Protein AF-K2KTU2-F1 (afdb_monomer_lite)

pLDDT: mean 80.23, std 13.99, range [39.62, 95.75]

Structure (mmCIF, N/CA/C/O backbone):
data_AF-K2KTU2-F1
#
_entry.id   AF-K2KTU2-F1
#
loop_
_atom_site.group_PDB
_atom_site.id
_atom_site.type_symbol
_atom_site.label_atom_id
_atom_site.label_alt_id
_atom_site.label_comp_id
_atom_site.label_asym_id
_atom_site.label_entity_id
_atom_site.label_seq_id
_atom_site.pdbx_PDB_ins_code
_atom_site.Cartn_x
_atom_site.Cartn_y
_atom_site.Cartn_z
_atom_site.occupancy
_atom_site.B_iso_or_equiv
_atom_site.auth_seq_id
_atom_site.auth_comp_id
_atom_site.auth_asym_id
_atom_site.auth_atom_id
_atom_site.pdbx_PDB_model_num
ATOM 1 N N . MET A 1 1 ? -19.851 -3.668 30.821 1.00 55.78 1 MET A N 1
ATOM 2 C CA . MET A 1 1 ? -20.112 -2.589 31.799 1.00 55.78 1 MET A CA 1
ATOM 3 C C . MET A 1 1 ? -19.458 -1.328 31.281 1.00 55.78 1 MET A C 1
ATOM 5 O O . MET A 1 1 ? -18.275 -1.369 30.969 1.00 55.78 1 MET A O 1
ATOM 9 N N . ASN A 1 2 ? -20.232 -0.260 31.117 1.00 77.75 2 ASN A N 1
ATOM 10 C CA . ASN A 1 2 ? -19.742 1.032 30.636 1.00 77.75 2 ASN A CA 1
ATOM 11 C C . ASN A 1 2 ? -18.986 1.756 31.773 1.00 77.75 2 ASN A C 1
ATOM 13 O O . ASN A 1 2 ? -19.405 1.683 32.927 1.00 77.75 2 ASN A O 1
ATOM 17 N N . ALA A 1 3 ? -17.891 2.463 31.472 1.00 77.31 3 ALA A N 1
ATOM 18 C CA . ALA A 1 3 ? -17.117 3.225 32.460 1.00 77.31 3 ALA A CA 1
ATOM 19 C C . ALA A 1 3 ? -17.993 4.219 33.252 1.00 77.31 3 ALA A C 1
ATOM 21 O O . ALA A 1 3 ? -17.836 4.356 34.463 1.00 77.31 3 ALA A O 1
ATOM 22 N N . GLN A 1 4 ? -18.985 4.835 32.598 1.00 79.88 4 GLN A N 1
ATOM 23 C CA . GLN A 1 4 ? -19.939 5.736 33.256 1.00 79.88 4 GLN A CA 1
ATOM 24 C C . GLN A 1 4 ? -20.839 5.020 34.275 1.00 79.88 4 GLN A C 1
ATOM 26 O O . GLN A 1 4 ? -21.121 5.575 35.335 1.00 79.88 4 GLN A O 1
ATOM 31 N N . GLU A 1 5 ? -21.252 3.779 34.005 1.00 84.75 5 GLU A N 1
ATOM 32 C CA . GLU A 1 5 ? -22.057 2.991 34.951 1.00 84.75 5 GLU A CA 1
ATOM 33 C C . GLU A 1 5 ? -21.252 2.625 36.203 1.00 84.75 5 GLU A C 1
ATOM 35 O O . GLU A 1 5 ? -21.799 2.579 37.305 1.00 84.75 5 GLU A O 1
ATOM 40 N N . ILE A 1 6 ? -19.951 2.365 36.044 1.00 84.00 6 ILE A N 1
ATOM 41 C CA . ILE A 1 6 ? -19.044 2.036 37.151 1.00 84.00 6 ILE A CA 1
ATOM 42 C C . ILE A 1 6 ? -18.871 3.255 38.065 1.00 84.00 6 ILE A C 1
ATOM 44 O O . ILE A 1 6 ? -19.022 3.133 39.281 1.00 84.00 6 ILE A O 1
ATOM 48 N N . ILE A 1 7 ? -18.639 4.434 37.481 1.00 87.19 7 ILE A N 1
ATOM 49 C CA . ILE A 1 7 ? -18.504 5.696 38.222 1.00 87.19 7 ILE A CA 1
ATOM 50 C C . ILE A 1 7 ? -19.803 6.026 38.972 1.00 87.19 7 ILE A C 1
ATOM 52 O O . ILE A 1 7 ? -19.764 6.344 40.159 1.00 87.19 7 ILE A O 1
ATOM 56 N N . GLN A 1 8 ? -20.966 5.881 38.326 1.00 88.31 8 GLN A N 1
ATOM 57 C CA . GLN A 1 8 ? -22.266 6.129 38.964 1.00 88.31 8 GLN A CA 1
ATOM 58 C C . GLN A 1 8 ? -22.530 5.197 40.152 1.00 88.31 8 GLN A C 1
ATOM 60 O O . GLN A 1 8 ? -23.010 5.644 41.194 1.00 88.31 8 GLN A O 1
ATOM 65 N N . LYS A 1 9 ? -22.202 3.906 40.019 1.00 88.62 9 LYS A N 1
ATOM 66 C CA . LYS A 1 9 ? -22.348 2.936 41.113 1.00 88.62 9 LYS A CA 1
ATOM 67 C C . LYS A 1 9 ? -21.393 3.238 42.268 1.00 88.62 9 LYS A C 1
ATOM 69 O O . LYS A 1 9 ? -21.822 3.172 43.417 1.00 88.62 9 LYS A O 1
ATOM 74 N N . SER A 1 10 ? -20.149 3.620 41.977 1.00 87.06 10 SER A N 1
ATOM 75 C CA . SER A 1 10 ? -19.174 4.041 42.995 1.00 87.06 10 SER A CA 1
ATOM 76 C C . SER A 1 10 ? -19.660 5.273 43.766 1.00 87.06 10 SER A C 1
ATOM 78 O O . SER A 1 10 ? -19.712 5.253 44.997 1.00 87.06 10 SER A O 1
ATOM 80 N N . ALA A 1 11 ? -20.133 6.299 43.051 1.00 89.44 11 ALA A N 1
ATOM 81 C CA . ALA A 1 11 ? -20.673 7.518 43.652 1.00 89.44 11 ALA A CA 1
ATOM 82 C C . ALA A 1 11 ? -21.890 7.236 44.548 1.00 89.44 11 ALA A C 1
ATOM 84 O O . ALA A 1 11 ? -22.031 7.818 45.625 1.00 89.44 11 ALA A O 1
ATOM 85 N N . LEU A 1 12 ? -22.774 6.330 44.114 1.00 89.94 12 LEU A N 1
ATOM 86 C CA . LEU A 1 12 ? -23.944 5.927 44.891 1.00 89.94 12 LEU A CA 1
ATOM 87 C C . LEU A 1 12 ? -23.534 5.235 46.197 1.00 89.94 12 LEU A C 1
ATOM 89 O O . LEU A 1 12 ? -24.066 5.571 47.251 1.00 89.94 12 LEU A O 1
ATOM 93 N N . ILE A 1 13 ? -22.562 4.321 46.139 1.00 86.44 13 ILE A N 1
ATOM 94 C CA . ILE A 1 13 ? -22.048 3.609 47.317 1.00 86.44 13 ILE A CA 1
ATOM 95 C C . ILE A 1 13 ? -21.416 4.590 48.311 1.00 86.44 13 ILE A C 1
ATOM 97 O O . ILE A 1 13 ? -21.758 4.563 49.493 1.00 86.44 13 ILE A O 1
ATOM 101 N N . GLU A 1 14 ? -20.548 5.497 47.854 1.00 86.38 14 GLU A N 1
ATOM 102 C CA . GLU A 1 14 ? -19.936 6.516 48.720 1.00 86.38 14 GLU A CA 1
ATOM 103 C C . GLU A 1 14 ? -20.984 7.431 49.367 1.00 86.38 14 GLU A C 1
ATOM 105 O O . GLU A 1 14 ? -20.900 7.731 50.564 1.00 86.38 14 GLU A O 1
ATOM 110 N N . LYS A 1 15 ? -22.002 7.841 48.600 1.00 90.00 15 LYS A N 1
ATOM 111 C CA . LYS A 1 15 ? -23.117 8.649 49.102 1.00 90.00 15 LYS A CA 1
ATOM 112 C C . LYS A 1 15 ? -23.896 7.908 50.190 1.00 90.00 15 LYS A C 1
ATOM 114 O O . LYS A 1 15 ? -24.089 8.461 51.270 1.00 90.00 15 LYS A O 1
ATOM 119 N N . THR A 1 16 ? -24.282 6.655 49.951 1.00 87.88 16 THR A N 1
ATOM 120 C CA . THR A 1 16 ? -25.025 5.844 50.928 1.00 87.88 16 THR A CA 1
ATOM 121 C C . THR A 1 16 ? -24.207 5.582 52.195 1.00 87.88 16 THR A C 1
ATOM 123 O O . THR A 1 16 ? -24.744 5.668 53.298 1.00 87.88 16 THR A O 1
ATOM 126 N N . LEU A 1 17 ? -22.899 5.333 52.075 1.00 86.12 17 LEU A N 1
ATOM 127 C CA . LEU A 1 17 ? -22.009 5.165 53.230 1.00 86.12 17 LEU A CA 1
ATOM 128 C C . LEU A 1 17 ? -21.910 6.438 54.082 1.00 86.12 17 LEU A C 1
ATOM 130 O O . LEU A 1 17 ? -21.827 6.348 55.310 1.00 86.12 17 LEU A O 1
ATOM 134 N N . LYS A 1 18 ? -21.938 7.616 53.446 1.00 86.44 18 LYS A N 1
ATOM 135 C CA . LYS A 1 18 ? -21.942 8.915 54.129 1.00 86.44 18 LYS A CA 1
ATOM 136 C C . LYS A 1 18 ? -23.279 9.200 54.816 1.00 86.44 18 LYS A C 1
ATOM 138 O O . LYS A 1 18 ? -23.280 9.589 55.978 1.00 86.44 18 LYS A O 1
ATOM 143 N N . GLU A 1 19 ? -24.398 8.978 54.129 1.00 89.12 19 GLU A N 1
ATOM 144 C CA . GLU A 1 19 ? -25.751 9.222 54.657 1.00 89.12 19 GLU A CA 1
ATOM 145 C C . GLU A 1 19 ? -26.092 8.315 55.845 1.00 89.12 19 GLU A C 1
ATOM 147 O O . GLU A 1 19 ? -26.727 8.758 56.797 1.00 89.12 19 GLU A O 1
ATOM 152 N N . GLN A 1 20 ? -25.626 7.066 55.822 1.00 89.62 20 GLN A N 1
ATOM 153 C CA . GLN A 1 20 ? -25.846 6.097 56.901 1.00 89.62 20 GLN A CA 1
ATOM 154 C C . GLN A 1 20 ? -24.804 6.198 58.032 1.00 89.62 20 GLN A C 1
ATOM 156 O O . GLN A 1 20 ? -24.851 5.417 58.981 1.00 89.62 20 GLN A O 1
ATOM 161 N N . GLY A 1 21 ? -23.823 7.107 57.935 1.00 86.12 21 GLY A N 1
ATOM 162 C CA . GLY A 1 21 ? -22.749 7.246 58.929 1.00 86.12 21 GLY A CA 1
ATOM 163 C C . GLY A 1 21 ? -21.840 6.013 59.055 1.00 86.12 21 GLY A C 1
ATOM 164 O O . GLY A 1 21 ? -21.158 5.838 60.062 1.00 86.12 21 GLY A O 1
ATOM 165 N N . LEU A 1 22 ? -21.812 5.140 58.043 1.00 86.12 22 LEU A N 1
ATOM 166 C CA . LEU A 1 22 ? -21.102 3.853 58.068 1.00 86.12 22 LEU A CA 1
ATOM 167 C C . LEU A 1 22 ? -19.631 3.956 57.651 1.00 86.12 22 LEU A C 1
ATOM 169 O O . LEU A 1 22 ? -18.948 2.937 57.566 1.00 86.12 22 LEU A O 1
ATOM 173 N N . GLN A 1 23 ? -19.130 5.169 57.413 1.00 80.81 23 GLN A N 1
ATOM 174 C CA . GLN A 1 23 ? -17.784 5.408 56.894 1.00 80.81 23 GLN A CA 1
ATOM 175 C C . GLN A 1 23 ? -16.700 4.728 57.736 1.00 80.81 23 GLN A C 1
ATOM 177 O O . GLN A 1 23 ? -15.820 4.086 57.177 1.00 80.81 23 GLN A O 1
ATOM 182 N N . GLU A 1 24 ? -16.777 4.801 59.069 1.00 81.31 24 GLU A N 1
ATOM 183 C CA . GLU A 1 24 ? -15.769 4.188 59.946 1.00 81.31 24 GLU A CA 1
ATOM 184 C C . GLU A 1 24 ? -15.842 2.662 59.975 1.00 81.31 24 GLU A C 1
ATOM 186 O O . GLU A 1 24 ? -14.805 2.003 59.962 1.00 81.31 24 GLU A O 1
ATOM 191 N N . ARG A 1 25 ? -17.053 2.092 59.948 1.00 82.12 25 ARG A N 1
ATOM 192 C CA . ARG A 1 25 ? -17.246 0.634 59.886 1.00 82.12 25 ARG A CA 1
ATOM 193 C C . ARG A 1 25 ? -16.795 0.062 58.546 1.00 82.12 25 ARG A C 1
ATOM 195 O O . ARG A 1 25 ? -16.262 -1.040 58.499 1.00 82.12 25 ARG A O 1
ATOM 202 N N . ALA A 1 26 ? -16.976 0.822 57.470 1.00 81.88 26 ALA A N 1
ATOM 203 C CA . ALA A 1 26 ? -16.554 0.433 56.134 1.00 81.88 26 ALA A CA 1
ATOM 204 C C . ALA A 1 26 ? -15.035 0.558 55.920 1.00 81.88 26 ALA A C 1
ATOM 206 O O . ALA A 1 26 ? -14.531 -0.061 54.988 1.00 81.88 26 ALA A O 1
ATOM 207 N N . ARG A 1 27 ? -14.284 1.287 56.769 1.00 82.12 27 ARG A N 1
ATOM 208 C CA . ARG A 1 27 ? -12.829 1.496 56.586 1.00 82.12 27 ARG A CA 1
ATOM 209 C C . ARG A 1 27 ? -12.041 0.190 56.460 1.00 82.12 27 ARG A C 1
ATOM 211 O O . ARG A 1 27 ? -11.216 0.099 55.558 1.00 82.12 27 ARG A O 1
ATOM 218 N N . SER A 1 28 ? -12.300 -0.809 57.316 1.00 83.25 28 SER A N 1
ATOM 219 C CA . SER A 1 28 ? -11.601 -2.112 57.242 1.00 83.25 28 SER A CA 1
ATOM 220 C C . SER A 1 28 ? -11.863 -2.788 55.900 1.00 83.25 28 SER A C 1
ATOM 222 O O . SER A 1 28 ? -10.935 -3.146 55.185 1.00 83.25 28 SER A O 1
ATOM 224 N N . PHE A 1 29 ? -13.136 -2.843 55.504 1.00 82.75 29 PHE A N 1
ATOM 225 C CA . PHE A 1 29 ? -13.562 -3.470 54.259 1.00 82.75 29 PHE A CA 1
ATOM 226 C C . PHE A 1 29 ? -13.017 -2.747 53.017 1.00 82.75 29 PHE A C 1
ATOM 228 O O . PHE A 1 29 ? -12.585 -3.389 52.061 1.00 82.75 29 PHE A O 1
ATOM 235 N N . MET A 1 30 ? -13.004 -1.411 53.034 1.00 82.88 30 MET A N 1
ATOM 236 C CA . MET A 1 30 ? -12.431 -0.595 51.962 1.00 82.88 30 MET A CA 1
ATOM 237 C C . MET A 1 30 ? -10.918 -0.797 51.848 1.00 82.88 30 MET A C 1
ATOM 239 O O . MET A 1 30 ? -10.411 -0.913 50.738 1.00 82.88 30 MET A O 1
ATOM 243 N N . SER A 1 31 ? -10.207 -0.884 52.976 1.00 82.56 31 SER A N 1
ATOM 244 C CA . SER A 1 31 ? -8.761 -1.124 52.996 1.00 82.56 31 SER A CA 1
ATOM 245 C C . SER A 1 31 ? -8.403 -2.530 52.510 1.00 82.56 31 SER A C 1
ATOM 247 O O . SER A 1 31 ? -7.474 -2.678 51.722 1.00 82.56 31 SER A O 1
ATOM 249 N N . GLU A 1 32 ? -9.138 -3.557 52.944 1.00 86.06 32 GLU A N 1
ATOM 250 C CA . GLU A 1 32 ? -8.917 -4.955 52.542 1.00 86.06 32 GLU A CA 1
ATOM 251 C C . GLU A 1 32 ? -9.131 -5.167 51.039 1.00 86.06 32 GLU A C 1
ATOM 253 O O . GLU A 1 32 ? -8.386 -5.906 50.401 1.00 86.06 32 GLU A O 1
ATOM 258 N N . ASN A 1 33 ? -10.117 -4.479 50.458 1.00 83.56 33 ASN A N 1
ATOM 259 C CA . ASN A 1 33 ? -10.457 -4.601 49.040 1.00 83.56 33 ASN A CA 1
ATOM 260 C C . ASN A 1 33 ? -9.822 -3.510 48.163 1.00 83.56 33 ASN A C 1
ATOM 262 O O . ASN A 1 33 ? -10.154 -3.416 46.984 1.00 83.56 33 ASN A O 1
ATOM 266 N N . SER A 1 34 ? -8.922 -2.686 48.718 1.00 82.38 34 SER A N 1
ATOM 267 C CA . SER A 1 34 ? -8.268 -1.578 48.001 1.00 82.38 34 SER A CA 1
ATOM 268 C C . SER A 1 34 ? -9.263 -0.659 47.274 1.00 82.38 34 SER A C 1
ATOM 270 O O . SER A 1 34 ? -9.046 -0.252 46.133 1.00 82.38 34 SER A O 1
ATOM 272 N N . VAL A 1 35 ? -10.391 -0.360 47.923 1.00 79.88 35 VAL A N 1
ATOM 273 C CA . VAL A 1 35 ? -11.448 0.480 47.352 1.00 79.88 35 VAL A CA 1
ATOM 274 C C . VAL A 1 35 ? -10.951 1.921 47.289 1.00 79.88 35 VAL A C 1
ATOM 276 O O . VAL A 1 35 ? -10.793 2.582 48.316 1.00 79.88 35 VAL A O 1
ATOM 279 N N . ILE A 1 36 ? -10.713 2.397 46.071 1.00 84.50 36 ILE A N 1
ATOM 280 C CA . ILE A 1 36 ? -10.345 3.784 45.784 1.00 84.50 36 ILE A CA 1
ATOM 281 C C . ILE A 1 36 ? -11.571 4.698 45.804 1.00 84.50 36 ILE A C 1
ATOM 283 O O . ILE A 1 36 ? -12.709 4.244 45.662 1.00 84.50 36 ILE A O 1
ATOM 287 N N . LYS A 1 37 ? -11.337 6.002 45.970 1.00 86.75 37 LYS A N 1
ATOM 288 C CA . LYS A 1 37 ? -12.411 7.001 45.920 1.00 86.75 37 LYS A CA 1
ATOM 289 C C . LYS A 1 37 ? -12.971 7.137 44.510 1.00 86.75 37 LYS A C 1
ATOM 291 O O . LYS A 1 37 ? -12.234 6.963 43.540 1.00 86.75 37 LYS A O 1
ATOM 296 N N . THR A 1 38 ? -14.228 7.559 44.384 1.00 86.50 38 THR A N 1
ATOM 297 C CA . THR A 1 38 ? -14.846 7.780 43.063 1.00 86.50 38 THR A CA 1
ATOM 298 C C . THR A 1 38 ? -14.058 8.784 42.211 1.00 86.50 38 THR A C 1
ATOM 300 O O . THR A 1 38 ? -13.910 8.581 41.011 1.00 86.50 38 THR A O 1
ATOM 303 N N . GLU A 1 39 ? -13.496 9.829 42.824 1.00 85.81 39 GLU A N 1
ATOM 304 C CA . GLU A 1 39 ? -12.659 10.833 42.142 1.00 85.81 39 GLU A CA 1
ATOM 305 C C . GLU A 1 39 ? -11.369 10.225 41.562 1.00 85.81 39 GLU A C 1
ATOM 307 O O . GLU A 1 39 ? -10.963 10.535 40.442 1.00 85.81 39 GLU A O 1
ATOM 312 N N . GLU A 1 40 ? -10.730 9.333 42.319 1.00 85.19 40 GLU A N 1
ATOM 313 C CA . GLU A 1 40 ? -9.502 8.648 41.913 1.00 85.19 40 GLU A CA 1
ATOM 314 C C . GLU A 1 40 ? -9.798 7.592 40.845 1.00 85.19 40 GLU A C 1
ATOM 316 O O . GLU A 1 40 ? -9.090 7.517 39.846 1.00 85.19 40 GLU A O 1
ATOM 321 N N . LEU A 1 41 ? -10.911 6.867 40.986 1.00 86.31 41 LEU A N 1
ATOM 322 C CA . LEU A 1 41 ? -11.429 5.947 39.977 1.00 86.31 41 LEU A CA 1
ATOM 323 C C . LEU A 1 41 ? -11.717 6.658 38.652 1.00 86.31 41 LEU A C 1
ATOM 325 O O . LEU A 1 41 ? -11.344 6.156 37.595 1.00 86.31 41 LEU A O 1
ATOM 329 N N . GLU A 1 42 ? -12.364 7.824 38.694 1.00 85.69 42 GLU A N 1
ATOM 330 C CA . GLU A 1 42 ? -12.635 8.620 37.497 1.00 85.69 42 GLU A CA 1
ATOM 331 C C . GLU A 1 42 ? -11.331 9.055 36.818 1.00 85.69 42 GLU A C 1
ATOM 333 O O . GLU A 1 42 ? -11.207 8.944 35.597 1.00 85.69 42 GLU A O 1
ATOM 338 N N . LYS A 1 43 ? -10.341 9.496 37.602 1.00 85.62 43 LYS A N 1
ATOM 339 C CA . LYS A 1 43 ? -9.021 9.875 37.092 1.00 85.62 43 LYS A CA 1
ATOM 340 C C . LYS A 1 43 ? -8.292 8.685 36.462 1.00 85.62 43 LYS A C 1
ATOM 342 O O . LYS A 1 43 ? -7.839 8.802 35.330 1.00 85.62 43 LYS A O 1
ATOM 347 N N . THR A 1 44 ? -8.237 7.536 37.133 1.00 81.31 44 THR A N 1
ATOM 348 C CA . THR A 1 44 ? -7.598 6.323 36.602 1.00 81.31 44 THR A CA 1
ATOM 349 C C . THR A 1 44 ? -8.292 5.828 35.336 1.00 81.31 44 THR A C 1
ATOM 351 O O . THR A 1 44 ? -7.622 5.474 34.372 1.00 81.31 44 THR A O 1
ATOM 354 N N . LEU A 1 45 ? -9.628 5.839 35.288 1.00 81.25 45 LEU A N 1
ATOM 355 C CA . LEU A 1 45 ? -10.370 5.445 34.088 1.00 81.25 45 LEU A CA 1
ATOM 356 C C . LEU A 1 45 ? -10.124 6.406 32.921 1.00 81.25 45 LEU A C 1
ATOM 358 O O . LEU A 1 45 ? -9.982 5.942 31.792 1.00 81.25 45 LEU A O 1
ATOM 362 N N . LYS A 1 46 ? -10.028 7.716 33.183 1.00 78.00 46 LYS A N 1
ATOM 363 C CA . LYS A 1 46 ? -9.636 8.710 32.173 1.00 78.00 46 LYS A CA 1
ATOM 364 C C . LYS A 1 46 ? -8.205 8.489 31.692 1.00 78.00 46 LYS A C 1
ATOM 366 O O . LYS A 1 46 ? -7.997 8.397 30.494 1.00 78.00 46 LYS A O 1
ATOM 371 N N . GLU A 1 47 ? -7.239 8.287 32.585 1.00 74.94 47 GLU A N 1
ATOM 372 C CA . GLU A 1 47 ? -5.840 7.996 32.222 1.00 74.94 47 GLU A CA 1
ATOM 373 C C . GLU A 1 47 ? -5.695 6.683 31.423 1.00 74.94 47 GLU A C 1
ATOM 375 O O . GLU A 1 47 ? -4.895 6.588 30.488 1.00 74.94 47 GLU A O 1
ATOM 380 N N . MET A 1 48 ? -6.506 5.668 31.737 1.00 68.44 48 MET A N 1
ATOM 381 C CA . MET A 1 48 ? -6.579 4.416 30.974 1.00 68.44 48 MET A CA 1
ATOM 382 C C . MET A 1 48 ? -7.254 4.573 29.603 1.00 68.44 48 MET A C 1
ATOM 384 O O . MET A 1 48 ? -7.000 3.762 28.716 1.00 68.44 48 MET A O 1
ATOM 388 N N . GLN A 1 49 ? -8.121 5.574 29.426 1.00 65.56 49 GLN A N 1
ATOM 389 C CA . GLN A 1 49 ? -8.746 5.903 28.139 1.00 65.56 49 GLN A CA 1
ATOM 390 C C . GLN A 1 49 ? -7.864 6.824 27.285 1.00 65.56 49 GLN A C 1
ATOM 392 O O . GLN A 1 49 ? -7.780 6.627 26.076 1.00 65.56 49 GLN A O 1
ATOM 397 N N . ASP A 1 50 ? -7.183 7.785 27.912 1.00 57.88 50 ASP A N 1
ATOM 398 C CA . ASP A 1 50 ? -6.299 8.766 27.271 1.00 57.88 50 ASP A CA 1
ATOM 399 C C . ASP A 1 50 ? -4.939 8.176 26.880 1.00 57.88 50 ASP A C 1
ATOM 401 O O . ASP A 1 50 ? -4.194 8.765 26.091 1.00 57.88 50 ASP A O 1
ATOM 405 N N . THR A 1 51 ? -4.598 6.986 27.381 1.00 54.72 51 THR A N 1
ATOM 406 C CA . THR A 1 51 ? -3.490 6.212 26.826 1.00 54.72 51 THR A CA 1
ATOM 407 C C . THR A 1 51 ? -3.929 5.637 25.487 1.00 54.72 51 THR A C 1
ATOM 409 O O . THR A 1 51 ? -4.442 4.527 25.393 1.00 54.72 51 THR A O 1
ATOM 412 N N . ASP A 1 52 ? -3.706 6.444 24.451 1.00 54.75 52 ASP A N 1
ATOM 413 C CA . ASP A 1 52 ? -3.894 6.208 23.021 1.00 54.75 52 ASP A CA 1
ATOM 414 C C . ASP A 1 52 ? -3.120 4.961 22.540 1.00 54.75 52 ASP A C 1
ATOM 416 O O . ASP A 1 52 ? -2.171 5.022 21.757 1.00 54.75 52 ASP A O 1
ATOM 420 N N . ARG A 1 53 ? -3.500 3.776 23.031 1.00 60.16 53 ARG A N 1
ATOM 421 C CA . ARG A 1 53 ? -2.968 2.473 22.616 1.00 60.16 53 ARG A CA 1
ATOM 422 C C . ARG A 1 53 ? -3.598 2.081 21.284 1.00 60.16 53 ARG A C 1
ATOM 424 O O . ARG A 1 53 ? -4.147 0.991 21.135 1.00 60.16 53 ARG A O 1
ATOM 431 N N . ASN A 1 54 ? -3.505 2.972 20.301 1.00 67.62 54 ASN A N 1
ATOM 432 C CA . ASN A 1 54 ? -3.872 2.688 18.925 1.00 67.62 54 ASN A CA 1
ATOM 433 C C . ASN A 1 54 ? -2.871 1.681 18.355 1.00 67.62 54 ASN A C 1
ATOM 435 O O . ASN A 1 54 ? -1.818 2.042 17.824 1.00 67.62 54 ASN A O 1
ATOM 439 N N . LEU A 1 55 ? -3.193 0.394 18.481 1.00 74.75 55 LEU A N 1
ATOM 440 C CA . LEU A 1 55 ? -2.437 -0.676 17.848 1.00 74.75 55 LEU A CA 1
ATOM 441 C C . LEU A 1 55 ? -2.611 -0.568 16.329 1.00 74.75 55 LEU A C 1
ATOM 443 O O . LEU A 1 55 ? -3.676 -0.858 15.788 1.00 74.75 55 LEU A O 1
ATOM 447 N N . LYS A 1 56 ? -1.549 -0.159 15.634 1.00 83.50 56 LYS A N 1
ATOM 448 C CA . LYS A 1 56 ? -1.491 -0.158 14.169 1.00 83.50 56 LYS A CA 1
ATOM 449 C C . LYS A 1 56 ? -0.834 -1.451 13.702 1.00 83.50 56 LYS A C 1
ATOM 451 O O . LYS A 1 56 ? 0.320 -1.711 14.033 1.00 83.50 56 LYS A O 1
ATOM 456 N N . VAL A 1 57 ? -1.556 -2.245 12.916 1.00 85.06 57 VAL A N 1
ATOM 457 C CA . VAL A 1 57 ? -1.043 -3.483 12.313 1.00 85.06 57 VAL A CA 1
ATOM 458 C C . VAL A 1 57 ? -0.995 -3.308 10.800 1.00 85.06 57 VAL A C 1
ATOM 460 O O . VAL A 1 57 ? -2.017 -3.054 10.168 1.00 85.06 57 VAL A O 1
ATOM 463 N N . GLY A 1 58 ? 0.194 -3.446 10.215 1.00 88.31 58 GLY A N 1
ATOM 464 C CA . GLY A 1 58 ? 0.376 -3.469 8.765 1.00 88.31 58 GLY A CA 1
ATOM 465 C C . GLY A 1 58 ? 0.387 -4.903 8.243 1.00 88.31 58 GLY A C 1
ATOM 466 O O . GLY A 1 58 ? 1.222 -5.700 8.664 1.00 88.31 58 GLY A O 1
ATOM 467 N N . ILE A 1 59 ? -0.509 -5.235 7.310 1.00 85.44 59 ILE A N 1
ATOM 468 C CA . ILE A 1 59 ? -0.537 -6.551 6.655 1.00 85.44 59 ILE A CA 1
ATOM 469 C C . ILE A 1 59 ? -0.045 -6.406 5.219 1.00 85.44 59 ILE A C 1
ATOM 471 O O . ILE A 1 59 ? -0.748 -5.895 4.347 1.00 85.44 59 ILE A O 1
ATOM 475 N N . ILE A 1 60 ? 1.164 -6.900 4.967 1.00 84.75 60 ILE A N 1
ATOM 476 C CA . ILE A 1 60 ? 1.813 -6.877 3.653 1.00 84.75 60 ILE A CA 1
ATOM 477 C C . ILE A 1 60 ? 1.976 -8.293 3.101 1.00 84.75 60 ILE A C 1
ATOM 479 O O . ILE A 1 60 ? 2.015 -9.274 3.837 1.00 84.75 60 ILE A O 1
ATOM 483 N N . GLY A 1 61 ? 2.057 -8.416 1.780 1.00 82.50 61 GLY A N 1
ATOM 484 C CA . GLY A 1 61 ? 2.278 -9.701 1.120 1.00 82.50 61 GLY A CA 1
ATOM 485 C C . GLY A 1 61 ? 1.839 -9.680 -0.335 1.00 82.50 61 GLY A C 1
ATOM 486 O O . GLY A 1 61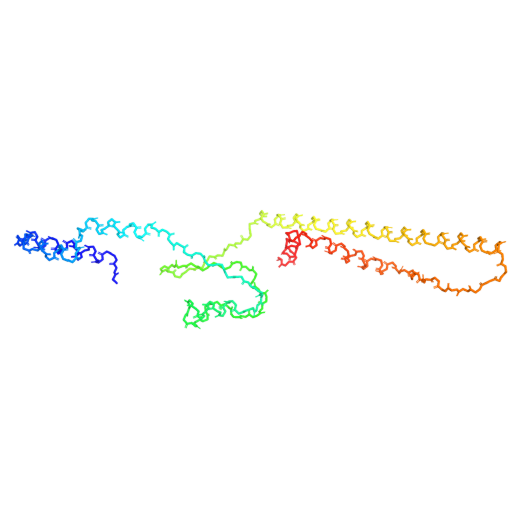 ? 1.103 -8.787 -0.763 1.00 82.50 61 GLY A O 1
ATOM 487 N N . ARG A 1 62 ? 2.252 -10.692 -1.100 1.00 80.56 62 ARG A N 1
ATOM 488 C CA . ARG A 1 62 ? 1.930 -10.813 -2.531 1.00 80.56 62 ARG A CA 1
ATOM 489 C C . ARG A 1 62 ? 0.415 -10.807 -2.781 1.00 80.56 62 ARG A C 1
ATOM 491 O O . ARG A 1 62 ? -0.390 -11.174 -1.916 1.00 80.56 62 ARG A O 1
ATOM 498 N N . VAL A 1 63 ? 0.006 -10.379 -3.975 1.00 76.44 63 VAL A N 1
ATOM 499 C CA . VAL A 1 63 ? -1.388 -10.518 -4.430 1.00 76.44 63 VAL A CA 1
ATOM 500 C C . VAL A 1 63 ? -1.766 -12.004 -4.383 1.00 76.44 63 VAL A C 1
ATOM 502 O O . VAL A 1 63 ? -0.923 -12.859 -4.652 1.00 76.44 63 VAL A O 1
ATOM 505 N N . LYS A 1 64 ? -3.010 -12.317 -4.000 1.00 73.88 64 LYS A N 1
ATOM 506 C CA . LYS A 1 64 ? -3.519 -13.695 -3.821 1.00 73.88 64 LYS A CA 1
ATOM 507 C C . LYS A 1 64 ? -2.878 -14.511 -2.689 1.00 73.88 64 LYS A C 1
ATOM 509 O O . LYS A 1 64 ? -3.166 -15.691 -2.571 1.00 73.88 64 LYS A O 1
ATOM 514 N N . ALA A 1 65 ? -2.091 -13.899 -1.802 1.00 81.62 65 ALA A N 1
ATOM 515 C CA . ALA A 1 65 ? -1.557 -14.578 -0.613 1.00 81.62 65 ALA A CA 1
ATOM 516 C C . ALA A 1 65 ? -2.607 -14.838 0.495 1.00 81.62 65 ALA A C 1
ATOM 518 O O . ALA A 1 65 ? -2.245 -15.232 1.595 1.00 81.62 65 ALA A O 1
ATOM 519 N N . GLY A 1 66 ? -3.896 -14.566 0.248 1.00 84.69 66 GLY A N 1
ATOM 520 C CA . GLY A 1 66 ? -4.967 -14.799 1.224 1.00 84.69 66 GLY A CA 1
ATOM 521 C C . GLY A 1 66 ? -5.112 -13.736 2.320 1.00 84.69 66 GLY A C 1
ATOM 522 O O . GLY A 1 66 ? -5.811 -13.984 3.292 1.00 84.69 66 GLY A O 1
ATOM 523 N N . LYS A 1 67 ? -4.505 -12.547 2.176 1.00 88.50 67 LYS A N 1
ATOM 524 C CA . LYS A 1 67 ? -4.552 -11.463 3.185 1.00 88.50 67 LYS A CA 1
ATOM 525 C C . LYS A 1 67 ? -5.980 -11.061 3.583 1.00 88.50 67 LYS A C 1
ATOM 527 O O . LYS A 1 67 ? -6.304 -11.045 4.763 1.00 88.50 67 LYS A O 1
ATOM 532 N N . SER A 1 68 ? -6.840 -10.781 2.603 1.00 85.31 68 SER A N 1
ATOM 533 C CA . SER A 1 68 ? -8.242 -10.414 2.853 1.00 85.31 68 SER A CA 1
ATOM 534 C C . SER A 1 68 ? -9.024 -11.563 3.492 1.00 85.31 68 SER A C 1
ATOM 536 O O . SER A 1 68 ? -9.825 -11.337 4.391 1.00 85.31 68 SER A O 1
ATOM 538 N N . SER A 1 69 ? -8.748 -12.806 3.081 1.00 87.31 69 SER A N 1
ATOM 539 C CA . SER A 1 69 ? -9.352 -14.003 3.677 1.00 87.31 69 SER A CA 1
ATOM 540 C C . SER A 1 69 ? -8.939 -14.187 5.138 1.00 87.31 69 SER A C 1
ATOM 542 O O . SER A 1 69 ? -9.784 -14.504 5.969 1.00 87.31 69 SER A O 1
ATOM 544 N N . LEU A 1 70 ? -7.661 -13.953 5.458 1.00 88.12 70 LEU A N 1
ATOM 545 C CA . LEU A 1 70 ? -7.144 -13.990 6.825 1.00 88.12 70 LEU A CA 1
ATOM 546 C C . LEU A 1 70 ? -7.810 -12.920 7.697 1.00 88.12 70 LEU A C 1
ATOM 548 O O . LEU A 1 70 ? -8.226 -13.216 8.810 1.00 88.12 70 LEU A O 1
ATOM 552 N N . LEU A 1 71 ? -7.956 -11.697 7.182 1.00 88.31 71 LEU A N 1
ATOM 553 C CA . LEU A 1 71 ? -8.660 -10.622 7.881 1.00 88.31 71 LEU A CA 1
ATOM 554 C C . LEU A 1 71 ? -10.137 -10.963 8.123 1.00 88.31 71 LEU A C 1
ATOM 556 O O . LEU A 1 71 ? -10.597 -10.849 9.254 1.00 88.31 71 LEU A O 1
ATOM 560 N N . ASN A 1 72 ? -10.857 -11.461 7.113 1.00 87.44 72 ASN A N 1
ATOM 561 C CA . ASN A 1 72 ? -12.241 -11.925 7.284 1.00 87.44 72 ASN A CA 1
ATOM 562 C C . ASN A 1 72 ? -12.371 -12.974 8.397 1.00 87.44 72 ASN A C 1
ATOM 564 O O . ASN A 1 72 ? -13.276 -12.884 9.221 1.00 87.44 72 ASN A O 1
ATOM 568 N N . ALA A 1 73 ? -11.436 -13.923 8.477 1.00 89.31 73 ALA A N 1
ATOM 569 C CA . ALA A 1 73 ? -11.431 -14.925 9.540 1.00 89.31 73 ALA A CA 1
ATOM 570 C C . ALA A 1 73 ? -11.099 -14.345 10.929 1.00 89.31 73 ALA A C 1
ATOM 572 O O . ALA A 1 73 ? -11.710 -14.755 11.910 1.00 89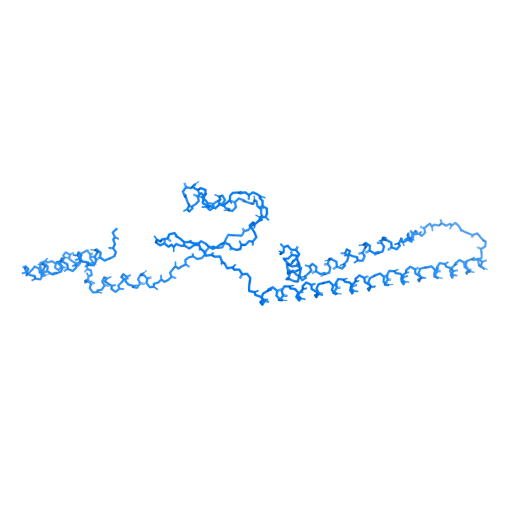.31 73 ALA A O 1
ATOM 573 N N . LEU A 1 74 ? -10.141 -13.414 11.024 1.00 88.00 74 LEU A N 1
ATOM 574 C CA . LEU A 1 74 ? -9.637 -12.904 12.306 1.00 88.00 74 LEU A CA 1
ATOM 575 C C . LEU A 1 74 ? -10.517 -11.825 12.945 1.00 88.00 74 LEU A C 1
ATOM 577 O O . LEU A 1 74 ? -10.688 -11.838 14.159 1.00 88.00 74 LEU A O 1
ATOM 581 N N . ILE A 1 75 ? -11.011 -10.864 12.159 1.00 87.00 75 ILE A N 1
ATOM 582 C CA . ILE A 1 75 ? -11.670 -9.653 12.689 1.00 87.00 75 ILE A CA 1
ATOM 583 C C . ILE A 1 75 ? -13.150 -9.544 12.321 1.00 87.00 75 ILE A C 1
ATOM 585 O O . ILE A 1 75 ? -13.855 -8.733 12.911 1.00 87.00 75 ILE A O 1
ATOM 589 N N . PHE A 1 76 ? -13.627 -10.353 11.372 1.00 86.38 76 PHE A N 1
ATOM 590 C CA . PHE A 1 76 ? -15.024 -10.350 10.929 1.00 86.38 76 PHE A CA 1
ATOM 591 C C . PHE A 1 76 ? -15.740 -11.674 11.226 1.00 86.38 76 PHE A C 1
ATOM 593 O O . PHE A 1 76 ? -16.752 -11.963 10.602 1.00 86.38 76 PHE A O 1
ATOM 600 N N . GLU A 1 77 ? -15.218 -12.499 12.143 1.00 87.56 77 GLU A N 1
ATOM 601 C CA . GLU A 1 77 ? -15.827 -13.784 12.544 1.00 87.56 77 GLU A CA 1
ATOM 602 C C . GLU A 1 77 ? -16.142 -14.716 11.350 1.00 87.56 77 GLU A C 1
ATOM 604 O O . GLU A 1 77 ? -17.091 -15.497 11.363 1.00 87.56 77 GLU A O 1
ATOM 609 N N . GLY A 1 78 ? -15.345 -14.629 10.280 1.00 82.69 78 GLY A N 1
ATOM 610 C CA . GLY A 1 78 ? -15.537 -15.396 9.046 1.00 82.69 78 GLY A CA 1
ATOM 611 C C . GLY A 1 78 ? -16.508 -14.772 8.038 1.00 82.69 78 GLY A C 1
ATOM 612 O O . GLY A 1 78 ? -16.632 -15.297 6.929 1.00 82.69 78 GLY A O 1
ATOM 613 N N . VAL A 1 79 ? -17.148 -13.646 8.364 1.00 85.12 79 VAL A N 1
ATOM 614 C CA . VAL A 1 79 ? -18.012 -12.895 7.446 1.00 85.12 79 VAL A CA 1
ATOM 615 C C . VAL A 1 79 ? -17.175 -12.277 6.325 1.00 85.12 79 VAL A C 1
ATOM 617 O O . VAL A 1 79 ? -16.103 -11.708 6.540 1.00 85.12 79 VAL A O 1
ATOM 620 N N . GLU A 1 80 ? -17.667 -12.389 5.092 1.00 82.50 80 GLU A N 1
ATOM 621 C CA . GLU A 1 80 ? -16.971 -11.926 3.890 1.00 82.50 80 GLU A CA 1
ATOM 622 C C . GLU A 1 80 ? -17.113 -10.413 3.671 1.00 82.50 80 GLU A C 1
ATOM 624 O O . GLU A 1 80 ? -17.726 -9.968 2.705 1.00 82.50 80 GLU A O 1
ATOM 629 N N . VAL A 1 81 ? -16.548 -9.611 4.573 1.00 82.81 81 VAL A N 1
ATOM 630 C CA . VAL A 1 81 ? -16.591 -8.142 4.473 1.00 82.81 81 VAL A CA 1
ATOM 631 C C . VAL A 1 81 ? -15.586 -7.627 3.441 1.00 82.81 81 VAL A C 1
ATOM 633 O O . VAL A 1 81 ? -15.911 -6.776 2.615 1.00 82.81 81 VAL A O 1
ATOM 636 N N . LEU A 1 82 ? -14.358 -8.152 3.455 1.00 81.69 82 LEU A N 1
ATOM 637 C CA . LEU A 1 82 ? -13.337 -7.808 2.466 1.00 81.69 82 LEU A CA 1
ATOM 638 C C . LEU A 1 82 ? -13.448 -8.702 1.226 1.00 81.69 82 LEU A C 1
ATOM 640 O O . LEU A 1 82 ? -13.657 -9.913 1.364 1.00 81.69 82 LEU A O 1
ATOM 644 N N . PRO A 1 83 ? -13.215 -8.161 0.016 1.00 74.62 83 PRO A N 1
ATOM 645 C CA . PRO A 1 83 ? -13.285 -8.938 -1.212 1.00 74.62 83 PRO A CA 1
ATOM 646 C C . PRO A 1 83 ? -12.246 -10.070 -1.214 1.00 74.62 83 PRO A C 1
ATOM 648 O O . PRO A 1 83 ? -11.048 -9.851 -1.016 1.00 74.62 83 PRO A O 1
ATOM 651 N N . LYS A 1 84 ? -12.716 -11.296 -1.479 1.00 66.19 84 LYS A N 1
ATOM 652 C CA . LYS A 1 84 ? -11.877 -12.498 -1.651 1.00 66.19 84 LYS A CA 1
ATOM 653 C C . LYS A 1 84 ? -11.245 -12.604 -3.042 1.00 66.19 84 LYS A C 1
ATOM 655 O O . LYS A 1 84 ? -10.315 -13.388 -3.231 1.00 66.19 84 LYS A O 1
ATOM 660 N N . ALA A 1 85 ? -11.784 -11.874 -4.021 1.00 61.59 85 ALA A N 1
ATOM 661 C CA . ALA A 1 85 ? -11.487 -12.078 -5.431 1.00 61.59 85 ALA A CA 1
ATOM 662 C C . ALA A 1 85 ? -9.995 -11.901 -5.754 1.00 61.59 85 ALA A C 1
ATOM 664 O O . ALA A 1 85 ? -9.331 -10.956 -5.339 1.00 61.59 85 ALA A O 1
ATOM 665 N N . ALA A 1 86 ? -9.488 -12.832 -6.560 1.00 52.94 86 ALA A N 1
ATOM 666 C CA . ALA A 1 86 ? -8.131 -12.858 -7.088 1.00 52.94 86 ALA A CA 1
ATOM 667 C C . ALA A 1 86 ? -7.940 -11.922 -8.302 1.00 52.94 86 ALA A C 1
ATOM 669 O O . ALA A 1 86 ? -6.931 -12.022 -9.007 1.00 52.94 86 ALA A O 1
ATOM 670 N N . THR A 1 87 ? -8.907 -11.052 -8.591 1.00 51.69 87 THR A N 1
ATOM 671 C CA . THR A 1 87 ? -8.749 -10.003 -9.595 1.00 51.69 87 THR A CA 1
ATOM 672 C C . THR A 1 87 ? -7.743 -8.987 -9.051 1.00 51.69 87 THR A C 1
ATOM 674 O O . THR A 1 87 ? -7.878 -8.548 -7.907 1.00 51.69 87 THR A O 1
ATOM 677 N N . PRO A 1 88 ? -6.682 -8.638 -9.798 1.00 50.31 88 PRO A N 1
ATOM 678 C CA . PRO A 1 88 ? -5.676 -7.694 -9.329 1.00 50.31 88 PRO A CA 1
ATOM 679 C C . PRO A 1 88 ? -6.238 -6.263 -9.403 1.00 50.31 88 PRO A C 1
ATOM 681 O O . PRO A 1 88 ? -5.766 -5.450 -10.180 1.00 50.31 88 PRO A O 1
ATOM 684 N N . MET A 1 89 ? -7.284 -5.969 -8.627 1.00 50.34 89 MET A N 1
ATOM 685 C CA . MET A 1 89 ? -7.837 -4.621 -8.441 1.00 50.34 89 MET A CA 1
ATOM 686 C C . MET A 1 89 ? -7.465 -4.028 -7.078 1.00 50.34 89 MET A C 1
ATOM 688 O O . MET A 1 89 ? -7.445 -2.813 -6.929 1.00 50.34 89 MET A O 1
ATOM 692 N N . THR A 1 90 ? -7.121 -4.845 -6.076 1.00 53.59 90 THR A N 1
ATOM 693 C CA . THR A 1 90 ? -6.690 -4.353 -4.755 1.00 53.59 90 THR A CA 1
ATOM 694 C C . THR A 1 90 ? -5.216 -3.946 -4.771 1.00 53.59 90 THR A C 1
ATOM 696 O O . THR A 1 90 ? -4.367 -4.638 -4.206 1.00 53.59 90 THR A O 1
ATOM 699 N N . ALA A 1 91 ? -4.914 -2.849 -5.463 1.00 54.84 91 ALA A N 1
ATOM 700 C CA . ALA A 1 91 ? -3.673 -2.092 -5.289 1.00 54.84 91 ALA A CA 1
ATOM 701 C C . ALA A 1 91 ? -3.865 -0.878 -4.359 1.00 54.84 91 ALA A C 1
ATOM 703 O O . ALA A 1 91 ? -2.881 -0.322 -3.879 1.00 54.84 91 ALA A O 1
ATOM 704 N N . SER A 1 92 ? -5.111 -0.492 -4.064 1.00 66.75 92 SER A N 1
ATOM 705 C CA . SER A 1 92 ? -5.406 0.634 -3.178 1.00 66.75 92 SER A CA 1
ATOM 706 C C . SER A 1 92 ? -5.210 0.259 -1.710 1.00 66.75 92 SER A C 1
ATOM 708 O O . SER A 1 92 ? -5.683 -0.784 -1.243 1.00 66.75 92 SER A O 1
ATOM 710 N N . LEU A 1 93 ? -4.512 1.125 -0.975 1.00 81.12 93 LEU A N 1
ATOM 711 C CA . LEU A 1 93 ? -4.336 1.010 0.467 1.00 81.12 93 LEU A CA 1
ATOM 712 C C . LEU A 1 93 ? -5.713 0.985 1.144 1.00 81.12 93 LEU A C 1
ATOM 714 O O . LEU A 1 93 ? -6.490 1.922 1.015 1.00 81.12 93 LEU A O 1
ATOM 718 N N . THR A 1 94 ? -6.023 -0.101 1.853 1.00 83.81 94 THR A N 1
ATOM 719 C CA . THR A 1 94 ? -7.270 -0.232 2.616 1.00 83.81 94 THR A CA 1
ATOM 720 C C . THR A 1 94 ? -6.956 -0.080 4.095 1.00 83.81 94 THR A C 1
ATOM 722 O O . THR A 1 94 ? -6.157 -0.844 4.639 1.00 83.81 94 THR A O 1
A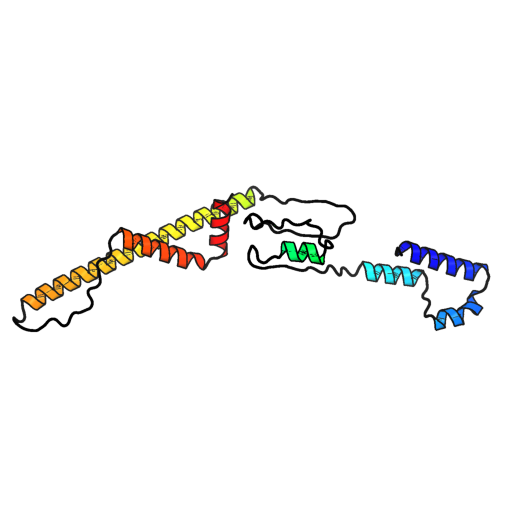TOM 725 N N . VAL A 1 95 ? -7.586 0.895 4.745 1.00 87.38 95 VAL A N 1
ATOM 726 C CA . VAL A 1 95 ? -7.439 1.138 6.182 1.00 87.38 95 VAL A CA 1
ATOM 727 C C . VAL A 1 95 ? -8.728 0.725 6.877 1.00 87.38 95 VAL A C 1
ATOM 729 O O . VAL A 1 95 ? -9.801 1.225 6.559 1.00 87.38 95 VAL A O 1
ATOM 732 N N . LEU A 1 96 ? -8.616 -0.195 7.833 1.00 87.12 96 LEU A N 1
ATOM 733 C CA . LEU A 1 96 ? -9.725 -0.602 8.690 1.00 87.12 96 LEU A CA 1
ATOM 734 C C . LEU A 1 96 ? -9.538 0.035 10.062 1.00 87.12 96 LEU A C 1
ATOM 736 O O . LEU A 1 96 ? -8.501 -0.149 10.700 1.00 87.12 96 LEU A O 1
ATOM 740 N N . LYS A 1 97 ? -10.544 0.788 10.504 1.00 87.62 97 LYS A N 1
ATOM 741 C CA . LYS A 1 97 ? -10.559 1.463 11.801 1.00 87.62 97 LYS A CA 1
ATOM 742 C C . LYS A 1 97 ? -11.821 1.067 12.556 1.00 87.62 97 LYS A C 1
ATOM 744 O O . LYS A 1 97 ? -12.898 1.008 11.969 1.00 87.62 97 LYS A O 1
ATOM 749 N N . TYR A 1 98 ? -11.686 0.817 13.855 1.00 84.88 98 TYR A N 1
ATOM 750 C CA . TYR A 1 98 ? -12.845 0.641 14.721 1.00 84.88 98 TYR A CA 1
ATOM 751 C C . TYR A 1 98 ? -13.654 1.946 14.793 1.00 84.88 98 TYR A C 1
ATOM 753 O O . TYR A 1 98 ? -13.092 3.019 15.025 1.00 84.88 98 TYR A O 1
ATOM 761 N N . ALA A 1 99 ? -14.968 1.841 14.612 1.00 85.12 99 ALA A N 1
ATOM 762 C CA . ALA A 1 99 ? -15.919 2.937 14.745 1.00 85.12 99 ALA A CA 1
ATOM 763 C C . ALA A 1 99 ? -17.252 2.401 15.287 1.00 85.12 99 ALA A C 1
ATOM 765 O O . ALA A 1 99 ? -17.621 1.260 15.019 1.00 85.12 99 ALA A O 1
ATOM 766 N N . ASN A 1 100 ? -17.990 3.231 16.032 1.00 85.44 100 ASN A N 1
ATOM 767 C CA . ASN A 1 100 ? -19.310 2.860 16.566 1.00 85.44 100 ASN A CA 1
ATOM 768 C C . ASN A 1 100 ? -20.382 2.746 15.469 1.00 85.44 100 ASN A C 1
ATOM 770 O O . ASN A 1 100 ? -21.410 2.105 15.669 1.00 85.44 100 ASN A O 1
ATOM 774 N N . THR A 1 101 ? -20.158 3.388 14.323 1.00 89.81 101 THR A N 1
ATOM 775 C CA . THR A 1 101 ? -21.046 3.378 13.161 1.00 89.81 101 THR A CA 1
ATOM 776 C C . THR A 1 101 ? -20.266 2.958 11.922 1.00 89.81 101 THR A C 1
ATOM 778 O O . THR A 1 101 ? -19.101 3.319 11.757 1.00 89.81 101 THR A O 1
ATOM 781 N N . LEU A 1 102 ? -20.912 2.189 11.044 1.00 87.88 102 LEU A N 1
ATOM 782 C CA . LEU A 1 102 ? -20.317 1.769 9.780 1.00 87.88 102 LEU A CA 1
ATOM 783 C C . LEU A 1 102 ? -20.221 2.967 8.828 1.00 87.88 102 LEU A C 1
ATOM 785 O O . LEU A 1 102 ? -21.230 3.596 8.513 1.00 87.88 102 LEU A O 1
ATOM 789 N N . SER A 1 103 ? -19.017 3.251 8.346 1.00 90.19 103 SER A N 1
ATOM 790 C CA . SER A 1 103 ? -18.758 4.252 7.314 1.00 90.19 103 SER A CA 1
ATOM 791 C C . SER A 1 103 ? -17.650 3.777 6.376 1.00 90.19 103 SER A C 1
ATOM 793 O O . SER A 1 103 ? -16.856 2.899 6.718 1.00 90.19 103 SER A O 1
ATOM 795 N N . ALA A 1 104 ? -17.619 4.347 5.174 1.00 90.19 104 ALA A N 1
ATOM 796 C CA . ALA A 1 104 ? -16.562 4.137 4.199 1.00 90.19 104 ALA A CA 1
ATOM 797 C C . ALA A 1 104 ? -16.126 5.496 3.650 1.00 90.19 104 ALA A C 1
ATOM 799 O O . ALA A 1 104 ? -16.967 6.340 3.339 1.00 90.19 104 ALA A O 1
ATOM 800 N N . GLU A 1 105 ? -14.819 5.690 3.535 1.00 90.31 105 GLU A N 1
ATOM 801 C CA . GLU A 1 105 ? -14.204 6.885 2.969 1.00 90.31 105 GLU A CA 1
ATOM 802 C C . GLU A 1 105 ? -13.311 6.461 1.805 1.00 90.31 105 GLU A C 1
ATOM 804 O O . GLU A 1 105 ? -12.609 5.450 1.886 1.00 90.31 105 GLU A O 1
ATOM 809 N N . VAL A 1 106 ? -13.380 7.209 0.706 1.00 89.88 106 VAL A N 1
ATOM 810 C CA . VAL A 1 106 ? -12.569 6.970 -0.488 1.00 89.88 106 VAL A CA 1
ATOM 811 C C . VAL A 1 106 ? -11.789 8.238 -0.779 1.00 89.88 106 VAL A C 1
ATOM 813 O O . VAL A 1 106 ? -12.374 9.280 -1.070 1.00 89.88 106 VAL A O 1
ATOM 816 N N . GLU A 1 107 ? -10.468 8.132 -0.705 1.00 89.44 107 GLU A N 1
ATOM 817 C CA . GLU A 1 107 ? -9.553 9.202 -1.079 1.00 89.44 107 GLU A CA 1
ATOM 818 C C . GLU A 1 107 ? -9.142 9.017 -2.543 1.00 89.44 107 GLU A C 1
ATOM 820 O O . GLU A 1 107 ? -8.566 7.994 -2.923 1.00 89.44 107 GLU A O 1
ATOM 825 N N . PHE A 1 108 ? -9.490 9.994 -3.380 1.00 88.88 108 PHE A N 1
ATOM 826 C CA . PHE A 1 108 ? -9.114 10.024 -4.791 1.00 88.88 108 PHE A CA 1
ATOM 827 C C . PHE A 1 108 ? -7.856 10.865 -4.989 1.00 88.88 108 PHE A C 1
ATOM 829 O O . PHE A 1 108 ? -7.601 11.802 -4.236 1.00 88.88 108 PHE A O 1
ATOM 836 N N . TYR A 1 109 ? -7.118 10.578 -6.061 1.00 88.44 109 TYR A N 1
ATOM 837 C CA . TYR A 1 109 ? -6.014 11.434 -6.481 1.00 88.44 109 TYR A CA 1
ATOM 838 C C . TYR A 1 109 ? -6.498 12.852 -6.770 1.00 88.44 109 TYR A C 1
ATOM 840 O O . TYR A 1 109 ? -7.463 13.068 -7.508 1.00 88.44 109 TYR A O 1
ATOM 848 N N . SER A 1 110 ? -5.787 13.826 -6.215 1.00 93.44 110 SER A N 1
ATOM 849 C CA . SER A 1 110 ? -5.980 15.227 -6.549 1.00 93.44 110 SER A CA 1
ATOM 850 C C . SER A 1 110 ? -5.426 15.528 -7.951 1.00 93.44 110 SER A C 1
ATOM 852 O O . SER A 1 110 ? -4.557 14.809 -8.456 1.00 93.44 110 SER A O 1
ATOM 854 N N . PRO A 1 111 ? -5.843 16.637 -8.592 1.00 93.94 111 PRO A N 1
ATOM 855 C CA . PRO A 1 111 ? -5.250 17.073 -9.858 1.00 93.94 111 PRO A CA 1
ATOM 856 C C . PRO A 1 111 ? -3.728 17.257 -9.784 1.00 93.94 111 PRO A C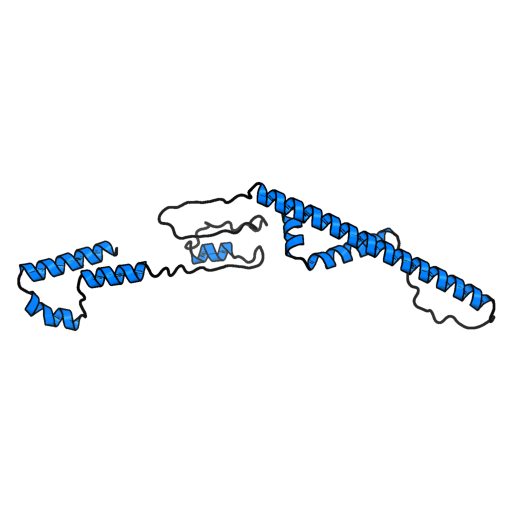 1
ATOM 858 O O . PRO A 1 111 ? -3.033 17.078 -10.784 1.00 93.94 111 PRO A O 1
ATOM 861 N N . LYS A 1 112 ? -3.208 17.599 -8.598 1.00 94.75 112 LYS A N 1
ATOM 862 C CA . LYS A 1 112 ? -1.773 17.724 -8.352 1.00 94.75 112 LYS A CA 1
ATOM 863 C C . LYS A 1 112 ? -1.082 16.359 -8.397 1.00 94.75 112 LYS A C 1
ATOM 865 O O . LYS A 1 112 ? -0.069 16.240 -9.077 1.00 94.75 112 LYS A O 1
ATOM 870 N N . ASP A 1 113 ? -1.656 15.340 -7.762 1.00 90.56 113 ASP A N 1
ATOM 871 C CA . ASP A 1 113 ? -1.094 13.981 -7.765 1.00 90.56 113 ASP A CA 1
ATOM 872 C C . ASP A 1 113 ? -1.050 13.407 -9.187 1.00 90.56 113 ASP A C 1
ATOM 874 O O . ASP A 1 113 ? -0.047 12.835 -9.609 1.00 90.56 113 ASP A O 1
ATOM 878 N N . ILE A 1 114 ? -2.110 13.636 -9.970 1.00 91.31 114 ILE A N 1
ATOM 879 C CA . ILE A 1 114 ? -2.170 13.226 -11.381 1.00 91.31 114 ILE A CA 1
ATOM 880 C C . ILE A 1 114 ? -1.096 13.952 -12.204 1.00 91.31 114 ILE A C 1
ATOM 882 O O . ILE A 1 114 ? -0.443 13.343 -13.053 1.00 91.31 114 ILE A O 1
ATOM 886 N N . ALA A 1 115 ? -0.888 15.249 -11.962 1.00 93.81 115 ALA A N 1
ATOM 887 C CA . ALA A 1 115 ? 0.151 16.016 -12.645 1.00 93.81 115 ALA A CA 1
ATOM 888 C C . ALA A 1 115 ? 1.563 15.519 -12.290 1.00 93.81 115 ALA A C 1
ATOM 890 O O . ALA A 1 115 ? 2.418 15.431 -13.171 1.00 93.81 115 ALA A O 1
ATOM 891 N N . GLU A 1 116 ? 1.808 15.163 -11.028 1.00 92.69 116 GLU A N 1
ATOM 892 C CA . GLU A 1 116 ? 3.071 14.562 -10.590 1.00 92.69 116 GLU A CA 1
ATOM 893 C C . GLU A 1 116 ? 3.312 13.205 -11.268 1.00 92.69 116 GLU A C 1
ATOM 895 O O . GLU A 1 116 ? 4.383 13.001 -11.842 1.00 92.69 116 GLU A O 1
ATOM 900 N N . LEU A 1 117 ? 2.306 12.324 -11.305 1.00 91.31 117 LEU A N 1
ATOM 901 C CA . LEU A 1 117 ? 2.387 11.036 -12.007 1.00 91.31 117 LEU A CA 1
ATOM 902 C C . LEU A 1 117 ? 2.685 11.212 -13.500 1.00 91.31 117 LEU A C 1
ATOM 904 O O . LEU A 1 117 ? 3.571 10.543 -14.031 1.00 91.31 117 LEU A O 1
ATOM 908 N N . LYS A 1 118 ? 2.018 12.163 -14.164 1.00 93.75 118 LYS A N 1
ATOM 909 C CA . LYS A 1 118 ? 2.269 12.488 -15.576 1.00 93.75 118 LYS A CA 1
ATOM 910 C C . LYS A 1 118 ? 3.698 12.984 -15.815 1.00 93.75 118 LYS A C 1
ATOM 912 O O . LYS A 1 118 ? 4.318 12.636 -16.817 1.00 93.75 118 LYS A O 1
ATOM 917 N N . ASN A 1 119 ? 4.228 13.807 -14.911 1.00 94.38 119 ASN A N 1
ATOM 918 C CA . ASN A 1 119 ? 5.591 14.324 -15.024 1.00 94.38 119 ASN A CA 1
ATOM 919 C C . ASN A 1 119 ? 6.638 13.216 -14.856 1.00 94.38 119 ASN A C 1
ATOM 921 O O . ASN A 1 119 ? 7.614 13.186 -15.608 1.00 94.38 119 ASN A O 1
ATOM 925 N N . GLU A 1 120 ? 6.437 12.306 -13.901 1.00 93.06 120 GLU A N 1
ATOM 926 C CA . GLU A 1 120 ? 7.319 11.149 -13.709 1.00 93.06 120 GLU A CA 1
ATOM 927 C C . GLU A 1 120 ? 7.205 10.153 -14.873 1.00 93.06 120 GLU A C 1
ATOM 929 O O . GLU A 1 120 ? 8.226 9.648 -15.333 1.00 93.06 120 GLU A O 1
ATOM 934 N N . HIS A 1 121 ? 6.009 9.941 -15.434 1.00 93.94 121 HIS A N 1
ATOM 935 C CA . HIS A 1 121 ? 5.817 9.149 -16.657 1.00 93.94 121 HIS A CA 1
ATOM 936 C C . HIS A 1 121 ? 6.617 9.725 -17.835 1.00 93.94 121 HIS A C 1
ATOM 938 O O . HIS A 1 121 ? 7.470 9.044 -18.402 1.00 93.94 121 HIS A O 1
ATOM 944 N N . ALA A 1 122 ? 6.464 11.022 -18.116 1.00 94.62 122 ALA A N 1
ATOM 945 C CA . ALA A 1 122 ? 7.218 11.692 -19.176 1.00 94.62 122 ALA A CA 1
ATOM 946 C C . ALA A 1 122 ? 8.735 11.713 -18.906 1.00 94.62 122 ALA A C 1
ATOM 948 O O . ALA A 1 122 ? 9.555 11.812 -19.823 1.00 94.62 122 ALA A O 1
ATOM 949 N N . ARG A 1 123 ? 9.152 11.673 -17.637 1.00 94.56 123 ARG A N 1
ATOM 950 C CA . ARG A 1 123 ? 10.561 11.524 -17.261 1.00 94.56 123 ARG A CA 1
ATOM 951 C C . ARG A 1 123 ? 11.061 10.109 -17.543 1.00 94.56 123 ARG A C 1
ATOM 953 O O . ARG A 1 123 ? 12.149 9.986 -18.101 1.00 94.56 123 ARG A O 1
ATOM 960 N N . TYR A 1 124 ? 10.278 9.084 -17.211 1.00 94.56 124 TYR A N 1
ATOM 961 C CA . TYR A 1 124 ? 10.593 7.692 -17.520 1.00 94.56 124 TYR A CA 1
ATOM 962 C C . TYR A 1 124 ? 10.770 7.492 -19.027 1.00 94.56 124 TYR A C 1
ATOM 964 O O . TYR A 1 124 ? 11.803 6.982 -19.445 1.00 94.56 124 TYR A O 1
ATOM 972 N N . GLU A 1 125 ? 9.830 7.963 -19.853 1.00 94.31 125 GLU A N 1
ATOM 973 C CA . GLU A 1 125 ? 9.917 7.818 -21.313 1.00 94.31 125 GLU A CA 1
ATOM 974 C C . GLU A 1 125 ? 11.160 8.496 -21.898 1.00 94.31 125 GLU A C 1
ATOM 976 O O . GLU A 1 125 ? 11.853 7.922 -22.741 1.00 94.31 125 GLU A O 1
ATOM 981 N N . ARG A 1 126 ? 11.477 9.711 -21.431 1.00 95.25 126 ARG A N 1
ATOM 982 C CA . ARG A 1 126 ? 12.682 10.430 -21.866 1.00 95.25 126 ARG A CA 1
ATOM 983 C C . ARG A 1 126 ? 13.951 9.671 -21.510 1.00 95.25 126 ARG A C 1
ATOM 985 O O . ARG A 1 126 ? 14.824 9.529 -22.361 1.00 95.25 126 ARG A O 1
ATOM 992 N N . GLU A 1 127 ? 14.052 9.186 -20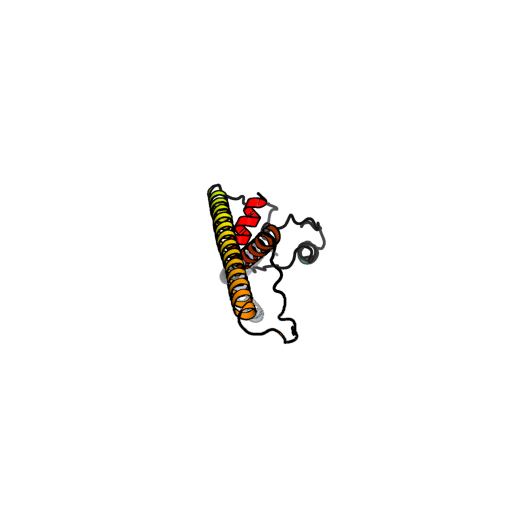.278 1.00 93.88 127 GLU A N 1
ATOM 993 C CA . GLU A 1 127 ? 15.246 8.480 -19.819 1.00 93.88 127 GLU A CA 1
ATOM 994 C C . GLU A 1 127 ? 15.378 7.102 -20.477 1.00 93.88 127 GLU A C 1
ATOM 996 O O . GLU A 1 127 ? 16.472 6.713 -20.884 1.00 93.88 127 GLU A O 1
ATOM 1001 N N . PHE A 1 128 ? 14.260 6.403 -20.680 1.00 94.94 128 PHE A N 1
ATOM 1002 C CA . PHE A 1 128 ? 14.218 5.149 -21.423 1.00 94.94 128 PHE A CA 1
ATOM 1003 C C . PHE A 1 128 ? 14.740 5.337 -22.847 1.00 94.94 128 PHE A C 1
ATOM 1005 O O . PHE A 1 128 ? 15.664 4.635 -23.257 1.00 94.94 128 PHE A O 1
ATOM 1012 N N . ASN A 1 129 ? 14.209 6.320 -23.580 1.00 94.50 129 ASN A N 1
ATOM 1013 C CA . ASN A 1 129 ? 14.644 6.598 -24.947 1.00 94.50 129 ASN A CA 1
ATOM 1014 C C . ASN A 1 129 ? 16.118 7.021 -25.000 1.00 94.50 129 ASN A C 1
ATOM 1016 O O . ASN A 1 129 ? 16.854 6.520 -25.847 1.00 94.50 129 ASN A O 1
ATOM 1020 N N . ARG A 1 130 ? 16.579 7.848 -24.051 1.00 95.75 130 ARG A N 1
ATOM 1021 C CA . ARG A 1 130 ? 17.990 8.250 -23.945 1.00 95.75 130 ARG A CA 1
ATOM 1022 C C . ARG A 1 130 ? 18.918 7.041 -23.807 1.00 95.75 130 ARG A C 1
ATOM 1024 O O . ARG A 1 130 ? 19.882 6.922 -24.558 1.00 95.75 130 ARG A O 1
ATOM 1031 N N . ILE A 1 131 ? 18.617 6.127 -22.881 1.00 93.81 131 ILE A N 1
ATOM 1032 C CA . ILE A 1 131 ? 19.442 4.931 -22.654 1.00 93.81 131 ILE A CA 1
ATOM 1033 C C . ILE A 1 131 ? 19.398 4.003 -23.874 1.00 93.81 131 ILE A C 1
ATOM 1035 O O . ILE A 1 131 ? 20.429 3.459 -24.272 1.00 93.81 131 ILE A O 1
ATOM 1039 N N . VAL A 1 132 ? 18.225 3.834 -24.496 1.00 93.62 132 VAL A N 1
ATOM 1040 C CA . VAL A 1 132 ? 18.090 3.028 -25.717 1.00 93.62 132 VAL A CA 1
ATOM 1041 C C . VAL A 1 132 ? 18.953 3.597 -26.842 1.00 93.62 132 VAL A C 1
ATOM 1043 O O . VAL A 1 132 ? 19.703 2.846 -27.461 1.00 93.62 132 VAL A O 1
ATOM 1046 N N . GLU A 1 133 ? 18.892 4.903 -27.101 1.00 93.69 133 GLU A N 1
ATOM 1047 C CA . GLU A 1 133 ? 19.690 5.557 -28.144 1.00 93.69 133 GLU A CA 1
ATOM 1048 C C . GLU A 1 133 ? 21.198 5.435 -27.881 1.00 93.69 133 GLU A C 1
ATOM 1050 O O . GLU A 1 133 ? 21.961 5.089 -28.791 1.00 93.69 133 GLU A O 1
ATOM 1055 N N . GLU A 1 134 ? 21.630 5.660 -26.638 1.00 93.75 134 GLU A N 1
ATOM 1056 C CA . GLU A 1 134 ? 23.030 5.523 -26.224 1.00 93.75 134 GLU A CA 1
ATOM 1057 C C . GLU A 1 134 ? 23.543 4.087 -26.416 1.00 93.75 134 GLU A C 1
ATOM 1059 O O . GLU A 1 134 ? 24.617 3.882 -26.994 1.00 93.75 134 GLU A O 1
ATOM 1064 N N . GLU A 1 135 ? 22.772 3.079 -26.002 1.00 92.06 135 GLU A N 1
ATOM 1065 C CA . GLU A 1 135 ? 23.161 1.675 -26.149 1.00 92.06 135 GLU A CA 1
ATOM 1066 C C . GLU A 1 135 ? 23.117 1.207 -27.610 1.00 92.06 135 GLU A C 1
ATOM 1068 O O . GLU A 1 135 ? 24.042 0.522 -28.054 1.00 92.06 135 GLU A O 1
ATOM 1073 N N . VAL A 1 136 ? 22.131 1.634 -28.410 1.00 91.94 136 VAL A N 1
ATOM 1074 C CA . VAL A 1 136 ? 22.105 1.349 -29.856 1.00 91.94 136 VAL A CA 1
ATOM 1075 C C . VAL A 1 136 ? 23.346 1.929 -30.536 1.00 91.94 136 VAL A C 1
ATOM 1077 O O . VAL A 1 136 ? 24.023 1.220 -31.288 1.00 91.94 136 VAL A O 1
ATOM 1080 N N . LYS A 1 137 ? 23.691 3.193 -30.256 1.00 92.25 137 LYS A N 1
ATOM 1081 C CA . LYS A 1 137 ? 24.874 3.847 -30.834 1.00 92.25 137 LYS A CA 1
ATOM 1082 C C . LYS A 1 137 ? 26.158 3.105 -30.463 1.00 92.25 137 LYS A C 1
ATOM 1084 O O . LYS A 1 137 ? 26.951 2.770 -31.340 1.00 92.25 137 LYS A O 1
ATOM 1089 N N . LYS A 1 138 ? 26.322 2.765 -29.185 1.00 90.44 138 LYS A N 1
ATOM 1090 C CA . LYS A 1 138 ? 27.476 2.022 -28.660 1.00 90.44 138 LYS A CA 1
ATOM 1091 C C . LYS A 1 138 ? 27.622 0.638 -29.295 1.00 90.44 138 LYS A C 1
ATOM 1093 O O . LYS A 1 138 ? 28.740 0.217 -29.595 1.00 90.44 138 LYS A O 1
ATOM 1098 N N . GLN A 1 139 ? 26.520 -0.075 -29.528 1.00 86.38 139 GLN A N 1
ATOM 1099 C CA . GLN A 1 139 ? 26.550 -1.380 -30.198 1.00 86.38 139 GLN A CA 1
ATOM 1100 C C . GLN A 1 139 ? 26.904 -1.256 -31.685 1.00 86.38 139 GLN A C 1
ATOM 1102 O O . GLN A 1 139 ? 27.739 -2.017 -32.181 1.00 86.38 139 GLN A O 1
ATOM 1107 N N . LYS A 1 140 ? 26.352 -0.259 -32.390 1.00 86.12 140 LYS A N 1
ATOM 1108 C CA . LYS A 1 140 ? 26.700 0.021 -33.794 1.00 86.12 140 LYS A CA 1
ATOM 1109 C C . LYS A 1 140 ? 28.171 0.416 -33.954 1.00 86.12 140 LYS A C 1
ATOM 1111 O O . LYS A 1 140 ? 28.855 -0.095 -34.842 1.00 86.12 140 LYS A O 1
ATOM 1116 N N . GLU A 1 141 ? 28.692 1.254 -33.058 1.00 86.56 141 GLU A N 1
ATOM 1117 C CA . GLU A 1 141 ? 30.111 1.624 -33.024 1.00 86.56 141 GLU A CA 1
ATOM 1118 C C . GLU A 1 141 ? 31.011 0.400 -32.795 1.00 86.56 141 GLU A C 1
ATOM 1120 O O . GLU A 1 141 ? 31.942 0.176 -33.572 1.00 86.56 141 GLU A O 1
ATOM 1125 N N . LYS A 1 142 ? 30.700 -0.459 -31.813 1.00 83.94 142 LYS A N 1
ATOM 1126 C CA . LYS A 1 142 ? 31.440 -1.713 -31.570 1.00 83.94 142 LYS A CA 1
ATOM 1127 C C . LYS A 1 142 ? 31.466 -2.629 -32.794 1.00 83.94 142 LYS A C 1
ATOM 1129 O O . LYS A 1 142 ? 32.533 -3.128 -33.156 1.00 83.94 142 LYS A O 1
ATOM 1134 N N . GLN A 1 143 ? 30.327 -2.816 -33.465 1.00 80.12 143 GLN A N 1
ATOM 1135 C CA . GLN A 1 143 ? 30.275 -3.622 -34.687 1.00 80.12 143 GLN A CA 1
ATOM 1136 C C . GLN A 1 143 ? 31.148 -3.029 -35.799 1.00 80.12 143 GLN A C 1
ATOM 1138 O O . GLN A 1 143 ? 31.917 -3.760 -36.429 1.00 80.12 143 GLN A O 1
ATOM 1143 N N . SER A 1 144 ? 31.088 -1.707 -35.998 1.00 79.06 144 SER A N 1
ATOM 1144 C CA . SER A 1 144 ? 31.892 -1.008 -37.007 1.00 79.06 144 SER A CA 1
ATOM 1145 C C . SER A 1 144 ? 33.405 -1.148 -36.763 1.00 79.06 144 SER A C 1
ATOM 1147 O O . SER A 1 144 ? 34.163 -1.399 -37.703 1.00 79.06 144 SER A O 1
ATOM 1149 N N . LEU A 1 145 ? 33.853 -1.075 -35.504 1.00 76.50 145 LEU A N 1
ATOM 1150 C CA . LEU A 1 145 ? 35.257 -1.258 -35.120 1.00 76.50 145 LEU A CA 1
ATOM 1151 C C . LEU A 1 145 ? 35.719 -2.711 -35.297 1.00 76.50 145 LEU A C 1
ATOM 1153 O O . LEU A 1 145 ? 36.837 -2.942 -35.771 1.00 76.50 145 LEU A O 1
ATOM 1157 N N . SER A 1 146 ? 34.862 -3.693 -34.989 1.00 70.38 146 SER A N 1
ATOM 1158 C CA . SER A 1 146 ? 35.174 -5.108 -35.239 1.00 70.38 146 SER A CA 1
ATOM 1159 C C . SER A 1 146 ? 35.346 -5.377 -36.740 1.00 70.38 146 SER A C 1
ATOM 1161 O O . SER A 1 146 ? 36.281 -6.070 -37.143 1.00 70.38 146 SER A O 1
ATOM 1163 N N . ASN A 1 147 ? 34.498 -4.769 -37.579 1.00 66.62 147 ASN A N 1
ATOM 1164 C CA . ASN A 1 147 ? 34.540 -4.945 -39.030 1.00 66.62 147 ASN A CA 1
ATOM 1165 C C . ASN A 1 147 ? 35.814 -4.332 -39.631 1.00 66.62 147 ASN A C 1
ATOM 1167 O O . ASN A 1 147 ? 36.502 -4.999 -40.402 1.00 66.62 147 ASN A O 1
ATOM 1171 N N . ARG A 1 148 ? 36.206 -3.125 -39.196 1.00 67.50 148 ARG A N 1
ATOM 1172 C CA . ARG A 1 148 ? 37.465 -2.479 -39.621 1.00 67.50 148 ARG A CA 1
ATOM 1173 C C . ARG A 1 148 ? 38.705 -3.265 -39.192 1.00 67.50 148 ARG A C 1
ATOM 1175 O O . ARG A 1 148 ? 39.648 -3.401 -39.968 1.00 67.50 148 ARG A O 1
ATOM 1182 N N . THR A 1 149 ? 38.703 -3.814 -37.978 1.00 62.25 149 THR A N 1
ATOM 1183 C CA . THR A 1 149 ? 39.811 -4.646 -37.482 1.00 62.25 149 THR A CA 1
ATOM 1184 C C . THR A 1 149 ? 39.912 -5.960 -38.267 1.00 62.25 149 THR A C 1
ATOM 1186 O O . THR A 1 149 ? 41.013 -6.364 -38.640 1.00 62.25 149 THR A O 1
ATOM 1189 N N . LYS A 1 150 ? 38.777 -6.594 -38.607 1.00 60.53 150 LYS A N 1
ATOM 1190 C CA . LYS A 1 150 ? 38.729 -7.793 -39.466 1.00 60.53 150 LYS A CA 1
ATOM 1191 C C . LYS A 1 150 ? 39.237 -7.512 -40.886 1.00 60.53 150 LYS A C 1
ATOM 1193 O O . LYS A 1 150 ? 39.991 -8.322 -41.420 1.00 60.53 150 LYS A O 1
ATOM 1198 N N . GLU A 1 151 ? 38.884 -6.375 -41.487 1.00 60.75 151 GLU A N 1
ATOM 1199 C CA . GLU A 1 151 ? 39.400 -5.967 -42.805 1.00 60.75 151 GLU A CA 1
ATOM 1200 C C . GLU A 1 151 ? 40.905 -5.669 -42.781 1.00 60.75 151 GLU A C 1
ATOM 1202 O O . GLU A 1 151 ? 41.640 -6.132 -43.656 1.00 60.75 151 GLU A O 1
ATOM 1207 N N . GLY A 1 152 ? 41.390 -4.965 -41.753 1.00 60.47 152 GLY A N 1
ATOM 1208 C CA . GLY A 1 152 ? 42.817 -4.694 -41.563 1.00 60.47 152 GLY A CA 1
ATOM 1209 C C . GLY A 1 152 ? 43.647 -5.972 -41.406 1.00 60.47 152 GLY A C 1
ATOM 1210 O O . GLY A 1 152 ? 44.677 -6.122 -42.064 1.00 60.47 152 GLY A O 1
ATOM 1211 N N . LEU A 1 153 ? 43.167 -6.932 -40.607 1.00 59.53 153 LEU A N 1
ATOM 1212 C CA . LEU A 1 153 ? 43.842 -8.213 -40.383 1.00 59.53 153 LEU A CA 1
ATOM 1213 C C . LEU A 1 153 ? 43.822 -9.110 -41.633 1.00 59.53 153 LEU A C 1
ATOM 1215 O O . LEU A 1 153 ? 44.814 -9.771 -41.932 1.00 59.53 153 LEU A O 1
ATOM 1219 N N . LYS A 1 154 ? 42.730 -9.091 -42.411 1.00 59.16 154 LYS A N 1
ATOM 1220 C CA . LYS A 1 154 ? 42.616 -9.827 -43.684 1.00 59.16 154 LYS A CA 1
ATOM 1221 C C . LYS A 1 154 ? 43.543 -9.252 -44.763 1.00 59.16 154 LYS A C 1
ATOM 1223 O O . LYS A 1 154 ? 44.166 -10.011 -45.503 1.00 59.16 154 LYS A O 1
ATOM 1228 N N . ASN A 1 155 ? 43.697 -7.927 -44.813 1.00 58.53 155 ASN A N 1
ATOM 1229 C CA . ASN A 1 155 ? 44.604 -7.248 -45.743 1.00 58.53 155 ASN A CA 1
ATOM 1230 C C . ASN A 1 155 ? 46.087 -7.432 -45.375 1.00 58.53 155 ASN A C 1
ATOM 1232 O O . ASN A 1 155 ? 46.928 -7.498 -46.272 1.00 58.53 155 ASN A O 1
ATOM 1236 N N . LEU A 1 156 ? 46.412 -7.545 -44.081 1.00 57.62 156 LEU A N 1
ATOM 1237 C CA . LEU A 1 156 ? 47.771 -7.825 -43.605 1.00 57.62 156 LEU A CA 1
ATOM 1238 C C . LEU A 1 156 ? 48.138 -9.314 -43.762 1.00 57.62 156 LEU A C 1
ATOM 1240 O O . LEU A 1 156 ? 49.228 -9.630 -44.236 1.00 57.62 156 LEU A O 1
ATOM 1244 N N . GLY A 1 157 ? 47.206 -10.222 -43.450 1.00 54.69 157 GLY A N 1
ATOM 1245 C CA . GLY A 1 157 ? 47.368 -11.670 -43.628 1.00 54.69 157 GLY A CA 1
ATOM 1246 C C . GLY A 1 157 ? 47.490 -12.095 -45.095 1.00 54.69 157 GLY A C 1
ATOM 1247 O O . GLY A 1 157 ? 48.254 -12.999 -45.408 1.00 54.69 157 GLY A O 1
ATOM 1248 N N . ASN A 1 158 ? 46.841 -11.385 -46.026 1.00 55.47 158 ASN A N 1
ATOM 1249 C CA . ASN A 1 158 ? 47.034 -11.617 -47.463 1.00 55.47 158 ASN A CA 1
ATOM 1250 C C . ASN A 1 158 ? 48.416 -11.173 -47.985 1.00 55.47 158 ASN A C 1
ATOM 1252 O O . ASN A 1 158 ? 48.808 -11.606 -49.068 1.00 55.47 158 ASN A O 1
ATOM 1256 N N . ARG A 1 159 ? 49.160 -10.323 -47.256 1.00 53.69 159 ARG A N 1
ATOM 1257 C CA . ARG A 1 159 ? 50.527 -9.903 -47.633 1.00 53.69 159 ARG A CA 1
ATOM 1258 C C . ARG A 1 159 ? 51.625 -10.758 -47.000 1.00 53.69 159 ARG A C 1
ATOM 1260 O O . ARG A 1 159 ? 52.717 -10.819 -47.554 1.00 53.69 159 ARG A O 1
ATOM 1267 N N . PHE A 1 160 ? 51.346 -11.432 -45.884 1.00 55.09 160 PHE A N 1
ATOM 1268 C CA . PHE A 1 160 ? 52.304 -12.281 -45.178 1.00 55.09 160 PHE A CA 1
ATOM 1269 C C . PHE A 1 160 ? 51.758 -13.711 -45.039 1.00 55.09 160 PHE A C 1
ATOM 1271 O O . PHE A 1 160 ? 51.004 -14.020 -44.126 1.00 55.09 160 PHE A O 1
ATOM 1278 N N . SER A 1 161 ? 52.222 -14.584 -45.937 1.00 46.12 161 SER A N 1
ATOM 1279 C CA . SER A 1 161 ? 52.116 -16.052 -45.905 1.00 46.12 161 SER A CA 1
ATOM 1280 C C . SER A 1 161 ? 50.809 -16.724 -46.348 1.00 46.12 161 SER A C 1
ATOM 1282 O O . SER A 1 161 ? 49.846 -16.915 -45.612 1.00 46.12 161 SER A O 1
ATOM 1284 N N . ARG A 1 162 ? 50.928 -17.306 -47.547 1.00 50.59 162 ARG A N 1
ATOM 1285 C CA . ARG A 1 162 ? 50.482 -18.662 -47.894 1.00 50.59 162 ARG A CA 1
ATOM 1286 C C . ARG A 1 162 ? 50.834 -19.616 -46.730 1.00 50.59 162 ARG A C 1
ATOM 1288 O O . ARG A 1 162 ? 52.002 -19.713 -46.365 1.00 50.59 162 ARG A O 1
ATOM 1295 N N . ASN A 1 163 ? 49.840 -20.358 -46.240 1.00 54.19 163 ASN A N 1
ATOM 1296 C CA . ASN A 1 163 ? 49.949 -21.534 -45.360 1.00 54.19 163 ASN A CA 1
ATOM 1297 C C . ASN A 1 163 ? 50.001 -21.286 -43.830 1.00 54.19 163 ASN A C 1
ATOM 1299 O O . ASN A 1 163 ? 51.077 -21.101 -43.265 1.00 54.19 163 ASN A O 1
ATOM 1303 N N . LYS A 1 164 ? 48.840 -21.383 -43.153 1.00 45.75 164 LYS A N 1
ATOM 1304 C CA . LYS A 1 164 ? 48.638 -22.078 -41.854 1.00 45.75 164 LYS A CA 1
ATOM 1305 C C . LYS A 1 164 ? 47.145 -22.137 -41.461 1.00 45.75 164 LYS A C 1
ATOM 1307 O O . LYS A 1 164 ? 46.391 -21.212 -41.743 1.00 45.75 164 LYS A O 1
ATOM 1312 N N . ASN A 1 165 ? 46.758 -23.270 -40.862 1.00 46.47 165 ASN A N 1
ATOM 1313 C CA . ASN A 1 165 ? 45.411 -23.687 -40.426 1.00 46.47 165 ASN A CA 1
ATOM 1314 C C . ASN A 1 165 ? 44.616 -22.612 -39.655 1.00 46.47 165 ASN A C 1
ATOM 1316 O O . ASN A 1 165 ? 45.210 -21.942 -38.810 1.00 46.47 165 ASN A O 1
ATOM 1320 N N . PRO A 1 166 ? 43.280 -22.507 -39.830 1.00 46.69 166 PRO A N 1
ATOM 1321 C CA . PRO A 1 166 ? 42.462 -21.633 -39.008 1.00 46.69 166 PRO A CA 1
ATOM 1322 C C . PRO A 1 166 ? 41.969 -22.398 -37.771 1.00 46.69 166 PRO A C 1
ATOM 1324 O O . PRO A 1 166 ? 40.972 -23.117 -37.834 1.00 46.69 166 PRO A O 1
ATOM 1327 N N . GLU A 1 167 ? 42.631 -22.228 -36.627 1.00 41.34 167 GLU A N 1
ATOM 1328 C CA . GLU A 1 167 ? 41.931 -22.404 -35.351 1.00 41.34 167 GLU A CA 1
ATOM 1329 C C . GLU A 1 167 ? 40.922 -21.260 -35.220 1.00 41.34 167 GLU A C 1
ATOM 1331 O O . GLU A 1 167 ? 41.262 -20.075 -35.266 1.00 41.34 167 GLU A O 1
ATOM 1336 N N . ALA A 1 168 ? 39.646 -21.635 -35.188 1.00 42.28 168 ALA A N 1
ATOM 1337 C CA . ALA A 1 168 ? 38.516 -20.733 -35.268 1.00 42.28 168 ALA A CA 1
ATOM 1338 C C . ALA A 1 168 ? 38.449 -19.822 -34.035 1.00 42.28 168 ALA A C 1
ATOM 1340 O O . ALA A 1 168 ? 37.930 -20.205 -32.989 1.00 42.28 168 ALA A O 1
ATOM 1341 N N . ALA A 1 169 ? 38.914 -18.581 -34.188 1.00 45.66 169 ALA A N 1
ATOM 1342 C CA . ALA A 1 169 ? 38.503 -17.489 -33.316 1.00 45.66 169 ALA A CA 1
ATOM 1343 C C . ALA A 1 169 ? 36.959 -17.426 -33.287 1.00 45.66 169 ALA A C 1
ATOM 1345 O O . ALA A 1 169 ? 36.327 -17.610 -34.339 1.00 45.66 169 ALA A O 1
ATOM 1346 N N . PRO A 1 170 ? 36.334 -17.189 -32.119 1.00 39.62 170 PRO A N 1
ATOM 1347 C CA . PRO A 1 170 ? 34.885 -17.190 -32.002 1.00 39.62 170 PRO A CA 1
ATOM 1348 C C . PRO A 1 170 ? 34.322 -16.127 -32.945 1.00 39.62 170 PRO A C 1
ATOM 1350 O O . PRO A 1 170 ? 34.645 -14.943 -32.849 1.00 39.62 170 PRO A O 1
ATOM 1353 N N . LYS A 1 171 ? 33.512 -16.562 -33.914 1.00 48.19 171 LYS A N 1
ATOM 1354 C CA . LYS A 1 171 ? 32.804 -15.661 -34.822 1.00 48.19 171 LYS A CA 1
ATOM 1355 C C . LYS A 1 171 ? 31.801 -14.869 -33.988 1.00 48.19 171 LYS A C 1
ATOM 1357 O O . LYS A 1 171 ? 30.695 -15.346 -33.756 1.00 48.19 171 LYS A O 1
ATOM 1362 N N . GLU A 1 172 ? 32.177 -13.673 -33.541 1.00 53.88 172 GLU A N 1
ATOM 1363 C CA . GLU A 1 172 ? 31.207 -12.685 -33.068 1.00 53.88 172 GLU A CA 1
ATOM 1364 C C . GLU A 1 172 ? 30.175 -12.482 -34.181 1.00 53.88 172 GLU A C 1
ATOM 1366 O O . GLU A 1 172 ? 30.498 -11.995 -35.272 1.00 53.88 172 GLU A O 1
ATOM 1371 N N . ARG A 1 173 ? 28.956 -12.963 -33.926 1.00 64.56 173 ARG A N 1
ATOM 1372 C CA . ARG A 1 173 ? 27.814 -12.867 -34.830 1.00 64.56 173 ARG A CA 1
ATOM 1373 C C . ARG A 1 173 ? 27.460 -11.387 -34.971 1.00 64.56 173 ARG A C 1
ATOM 1375 O O . ARG A 1 173 ? 27.287 -10.702 -33.968 1.00 64.56 173 ARG A O 1
ATOM 1382 N N . VAL A 1 174 ? 27.381 -10.892 -36.204 1.00 67.62 174 VAL A N 1
ATOM 1383 C CA . VAL A 1 174 ? 26.866 -9.542 -36.470 1.00 67.62 174 VAL A CA 1
ATOM 1384 C C . VAL A 1 174 ? 25.379 -9.567 -36.121 1.00 67.62 174 VAL A C 1
ATOM 1386 O O . VAL A 1 174 ? 24.635 -10.343 -36.720 1.00 67.62 174 VAL A O 1
ATOM 1389 N N . LEU A 1 175 ? 24.983 -8.796 -35.109 1.00 73.75 175 LEU A N 1
ATOM 1390 C CA . LEU A 1 175 ? 23.583 -8.662 -34.701 1.00 73.75 175 LEU A CA 1
ATOM 1391 C C . LEU A 1 175 ? 22.858 -7.760 -35.700 1.00 73.75 175 LEU A C 1
ATOM 1393 O O . LEU A 1 175 ? 23.428 -6.761 -36.146 1.00 73.75 175 LEU A O 1
ATOM 1397 N N . SER A 1 176 ? 21.617 -8.106 -36.021 1.00 84.88 176 SER A N 1
ATOM 1398 C CA . SER A 1 176 ? 20.707 -7.266 -36.804 1.00 84.88 176 SER A CA 1
ATOM 1399 C C . SER A 1 176 ? 20.315 -5.991 -36.045 1.00 84.88 176 SER A C 1
ATOM 1401 O O . SER A 1 176 ? 20.403 -5.930 -34.818 1.00 84.88 176 SER A O 1
ATOM 1403 N N . ASP A 1 177 ? 19.849 -4.969 -36.769 1.00 83.44 177 ASP A N 1
ATOM 1404 C CA . ASP A 1 177 ? 19.366 -3.722 -36.157 1.00 83.44 177 ASP A CA 1
ATOM 1405 C C . ASP A 1 177 ? 18.214 -3.967 -35.161 1.00 83.44 177 ASP A C 1
ATOM 1407 O O . ASP A 1 177 ? 18.136 -3.296 -34.130 1.00 83.44 177 ASP A O 1
ATOM 1411 N N . GLU A 1 178 ? 17.360 -4.960 -35.428 1.00 87.19 178 GLU A N 1
ATOM 1412 C CA . GLU A 1 178 ? 16.262 -5.362 -34.540 1.00 87.19 178 GLU A CA 1
ATOM 1413 C C . GLU A 1 178 ? 16.775 -5.999 -33.239 1.00 87.19 178 GLU A C 1
ATOM 1415 O O . GLU A 1 178 ? 16.342 -5.606 -32.156 1.00 87.19 178 GLU A O 1
ATOM 1420 N N . GLU A 1 179 ? 17.749 -6.913 -33.319 1.00 87.62 179 GLU A N 1
ATOM 1421 C CA . GLU A 1 179 ? 18.365 -7.547 -32.139 1.00 87.62 179 GLU A CA 1
ATOM 1422 C C . GLU A 1 179 ? 19.112 -6.524 -31.265 1.00 87.62 179 GLU A C 1
ATOM 1424 O O . GLU A 1 179 ? 19.074 -6.602 -30.034 1.00 87.62 179 GLU A O 1
ATOM 1429 N N . ILE A 1 180 ? 19.775 -5.536 -31.882 1.00 87.06 180 ILE A N 1
ATOM 1430 C CA . ILE A 1 180 ? 20.433 -4.438 -31.157 1.00 87.06 180 ILE A CA 1
ATOM 1431 C C . ILE A 1 180 ? 19.393 -3.600 -30.409 1.00 87.06 180 ILE A C 1
ATOM 1433 O O . ILE A 1 180 ? 19.600 -3.261 -29.242 1.00 87.06 180 ILE A O 1
ATOM 1437 N N . LEU A 1 181 ? 18.273 -3.277 -31.061 1.00 90.31 181 LEU A N 1
ATOM 1438 C CA . LEU A 1 181 ? 17.206 -2.488 -30.455 1.00 90.31 181 LEU A CA 1
ATOM 1439 C C . LEU A 1 181 ? 16.536 -3.235 -29.295 1.00 90.31 181 LEU A C 1
ATOM 1441 O O . LEU A 1 181 ? 16.288 -2.638 -28.248 1.00 90.31 181 LEU A O 1
ATOM 1445 N N . GLU A 1 182 ? 16.259 -4.530 -29.448 1.00 91.31 182 GLU A N 1
ATOM 1446 C CA . GLU A 1 182 ? 15.677 -5.350 -28.380 1.00 91.31 182 GLU A CA 1
ATOM 1447 C C . GLU A 1 182 ? 16.619 -5.440 -27.170 1.00 91.31 182 GLU A C 1
ATOM 1449 O O . GLU A 1 182 ? 16.200 -5.236 -26.025 1.00 91.31 182 GLU A O 1
ATOM 1454 N N . MET A 1 183 ? 17.915 -5.657 -27.417 1.00 89.75 183 MET A N 1
ATOM 1455 C CA . MET A 1 183 ? 18.933 -5.669 -26.369 1.00 89.75 183 MET A CA 1
ATOM 1456 C C . MET A 1 183 ? 19.015 -4.319 -25.646 1.00 89.75 183 MET A C 1
ATOM 1458 O O . MET A 1 183 ? 19.020 -4.289 -24.414 1.00 89.75 183 MET A O 1
ATOM 1462 N N . ALA A 1 184 ? 19.029 -3.207 -26.386 1.00 91.50 184 ALA A N 1
ATOM 1463 C CA . ALA A 1 184 ? 19.074 -1.862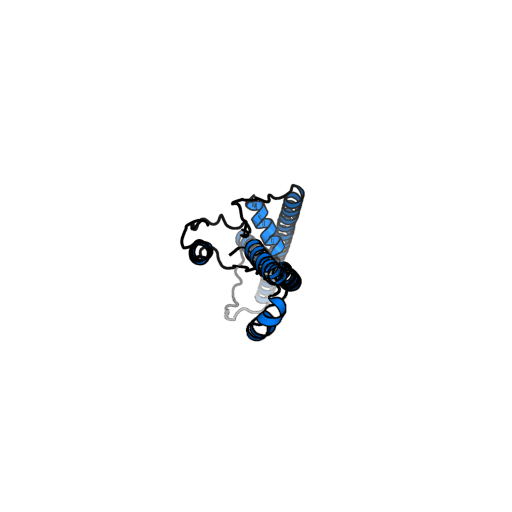 -25.818 1.00 91.50 184 ALA A CA 1
ATOM 1464 C C . ALA A 1 184 ? 17.839 -1.564 -24.954 1.00 91.50 184 ALA A C 1
ATOM 1466 O O . ALA A 1 184 ? 17.978 -1.082 -23.832 1.00 91.50 184 ALA A O 1
ATOM 1467 N N . LYS A 1 185 ? 16.636 -1.939 -25.415 1.00 92.69 185 LYS A N 1
ATOM 1468 C CA . LYS A 1 185 ? 15.394 -1.825 -24.629 1.00 92.69 185 LYS A CA 1
ATOM 1469 C C . LYS A 1 185 ? 15.452 -2.634 -23.337 1.00 92.69 185 LYS A C 1
ATOM 1471 O O . LYS A 1 185 ? 15.027 -2.150 -22.290 1.00 92.69 185 LYS A O 1
ATOM 1476 N N . ARG A 1 186 ? 15.996 -3.854 -23.381 1.00 93.75 186 ARG A N 1
ATOM 1477 C CA . ARG A 1 186 ? 16.151 -4.700 -22.188 1.00 93.75 186 ARG A CA 1
ATOM 1478 C C . ARG A 1 186 ? 17.125 -4.092 -21.177 1.00 93.75 186 ARG A C 1
ATOM 1480 O O . ARG A 1 186 ? 16.848 -4.137 -19.980 1.00 93.75 186 ARG A O 1
ATOM 1487 N N . ILE A 1 187 ? 18.235 -3.523 -21.646 1.00 92.19 187 ILE A N 1
ATOM 1488 C CA . ILE A 1 187 ? 19.211 -2.833 -20.792 1.00 92.19 187 ILE A CA 1
ATOM 1489 C C . ILE A 1 187 ? 18.580 -1.583 -20.173 1.00 92.19 187 ILE A C 1
ATOM 1491 O O . ILE A 1 187 ? 18.638 -1.428 -18.958 1.00 92.19 187 ILE A O 1
ATOM 1495 N N . ALA A 1 188 ? 17.914 -0.750 -20.976 1.00 92.06 188 ALA A N 1
ATOM 1496 C CA . ALA A 1 188 ? 17.222 0.445 -20.496 1.00 92.06 188 ALA A CA 1
ATOM 1497 C C . ALA A 1 188 ? 16.177 0.107 -19.427 1.00 92.06 188 ALA A C 1
ATOM 1499 O O . ALA A 1 188 ? 16.144 0.735 -18.370 1.00 92.06 188 ALA A O 1
ATOM 1500 N N . LYS A 1 189 ? 15.383 -0.946 -19.654 1.00 92.38 189 LYS A N 1
ATOM 1501 C CA . LYS A 1 189 ? 14.419 -1.433 -18.665 1.00 92.38 189 LYS A CA 1
ATOM 1502 C C . LYS A 1 189 ? 15.104 -1.865 -17.365 1.00 92.38 189 LYS A C 1
ATOM 1504 O O . LYS A 1 189 ? 14.690 -1.431 -16.299 1.00 92.38 189 LYS A O 1
ATOM 1509 N N . SER A 1 190 ? 16.170 -2.663 -17.449 1.00 92.88 190 SER A N 1
ATOM 1510 C CA . SER A 1 190 ? 16.914 -3.122 -16.267 1.00 92.88 190 SER A CA 1
ATOM 1511 C C . SER A 1 190 ? 17.599 -1.985 -15.503 1.00 92.88 190 SER A C 1
ATOM 1513 O O . SER A 1 190 ? 17.775 -2.093 -14.290 1.00 92.88 190 SER A O 1
ATOM 1515 N N . GLU A 1 191 ? 18.026 -0.926 -16.191 1.00 92.12 191 GLU A N 1
ATOM 1516 C CA . GLU A 1 191 ? 18.649 0.237 -15.559 1.00 92.12 191 GLU A CA 1
ATOM 1517 C C . GLU A 1 191 ? 17.605 1.070 -14.810 1.00 92.12 191 GLU A C 1
ATOM 1519 O O . GLU A 1 191 ? 17.811 1.417 -13.648 1.00 92.12 191 GLU A O 1
ATOM 1524 N N . LEU A 1 192 ? 16.451 1.313 -15.438 1.00 91.44 192 LEU A N 1
ATOM 1525 C CA . LEU A 1 192 ? 15.349 2.058 -14.829 1.00 91.44 192 LEU A CA 1
ATOM 1526 C C . LEU A 1 192 ? 14.646 1.284 -13.711 1.00 91.44 192 LEU A C 1
ATOM 1528 O O . LEU A 1 192 ? 14.167 1.905 -12.770 1.00 91.44 192 LEU A O 1
ATOM 1532 N N . GLU A 1 193 ? 14.643 -0.053 -13.747 1.00 91.00 193 GLU A N 1
ATOM 1533 C CA . GLU A 1 193 ? 14.141 -0.906 -12.655 1.00 91.00 193 GLU A CA 1
ATOM 1534 C C . GLU A 1 193 ? 14.838 -0.652 -11.307 1.00 91.00 193 GLU A C 1
ATOM 1536 O O . GLU A 1 193 ? 14.269 -0.955 -10.256 1.00 91.00 193 GLU A O 1
ATOM 1541 N N . LYS A 1 194 ? 16.034 -0.045 -11.304 1.00 91.50 194 LYS A N 1
ATOM 1542 C CA . LYS A 1 194 ? 16.707 0.392 -10.071 1.00 91.50 194 LYS A CA 1
ATOM 1543 C C . LYS A 1 194 ? 15.972 1.551 -9.391 1.00 91.50 194 LYS A C 1
ATOM 1545 O O . LYS A 1 194 ? 15.976 1.631 -8.162 1.00 91.50 194 LYS A O 1
ATOM 1550 N N . ASP A 1 195 ? 15.320 2.423 -10.160 1.00 90.25 195 ASP A N 1
ATOM 1551 C CA . ASP A 1 195 ? 14.447 3.476 -9.639 1.00 90.25 195 ASP A CA 1
ATOM 1552 C C . ASP A 1 195 ? 13.011 2.951 -9.520 1.00 90.25 195 ASP A C 1
ATOM 1554 O O . ASP A 1 195 ? 12.127 3.198 -10.343 1.00 90.25 195 ASP A O 1
ATOM 1558 N N . THR A 1 196 ? 12.787 2.193 -8.447 1.00 87.94 196 THR A N 1
ATOM 1559 C CA . THR A 1 196 ? 11.477 1.605 -8.132 1.00 87.94 196 THR A CA 1
ATOM 1560 C C . THR A 1 196 ? 10.355 2.639 -8.059 1.00 87.94 196 THR A C 1
ATOM 1562 O O . THR A 1 196 ? 9.228 2.327 -8.443 1.00 87.94 196 THR A O 1
ATOM 1565 N N . LYS A 1 197 ? 10.647 3.868 -7.610 1.00 88.12 197 LYS A N 1
ATOM 1566 C CA . LYS A 1 197 ? 9.655 4.942 -7.523 1.00 88.12 197 LYS A CA 1
ATOM 1567 C C . LYS A 1 197 ? 9.245 5.390 -8.921 1.00 88.12 197 LYS A C 1
ATOM 1569 O O . LYS A 1 197 ? 8.055 5.402 -9.217 1.00 88.12 197 LYS A O 1
ATOM 1574 N N . LEU A 1 198 ? 10.211 5.701 -9.782 1.00 89.25 198 LEU A N 1
ATOM 1575 C CA . LEU A 1 198 ? 9.948 6.144 -11.149 1.00 89.25 198 LEU A CA 1
ATOM 1576 C C . LEU A 1 198 ? 9.163 5.094 -11.951 1.00 89.25 198 LEU A C 1
ATOM 1578 O O . LEU A 1 198 ? 8.173 5.431 -12.597 1.00 89.25 198 LEU A O 1
ATOM 1582 N N . VAL A 1 199 ? 9.553 3.819 -11.848 1.00 89.25 199 VAL A N 1
ATOM 1583 C CA . VAL A 1 199 ? 8.839 2.703 -12.494 1.00 89.25 199 VAL A CA 1
ATOM 1584 C C . VAL A 1 199 ? 7.420 2.569 -11.953 1.00 89.25 199 VAL A C 1
ATOM 1586 O O . VAL A 1 199 ? 6.483 2.413 -12.730 1.00 89.25 199 VAL A O 1
ATOM 1589 N N . SER A 1 200 ? 7.240 2.670 -10.632 1.00 86.38 200 SER A N 1
ATOM 1590 C CA . SER A 1 200 ? 5.906 2.589 -10.034 1.00 86.38 200 SER A CA 1
ATOM 1591 C C . SER A 1 200 ? 4.990 3.722 -10.498 1.00 86.38 200 SER A C 1
ATOM 1593 O O . SER A 1 200 ? 3.838 3.456 -10.825 1.00 86.38 200 SER A O 1
ATOM 1595 N N . SER A 1 201 ? 5.504 4.953 -10.601 1.00 87.75 201 SER A N 1
ATOM 1596 C CA . SER A 1 201 ? 4.745 6.106 -11.094 1.00 87.75 201 SER A CA 1
ATOM 1597 C C . SER A 1 201 ? 4.366 5.956 -12.568 1.00 87.75 201 SER A C 1
ATOM 1599 O O . SER A 1 201 ? 3.236 6.269 -12.937 1.00 87.75 201 SER A O 1
ATOM 1601 N N . TYR A 1 202 ? 5.282 5.447 -13.399 1.00 89.88 202 TYR A N 1
ATOM 1602 C CA . TYR A 1 202 ? 5.019 5.144 -14.807 1.00 89.88 202 TYR A CA 1
ATOM 1603 C C . TYR A 1 202 ? 3.905 4.095 -14.957 1.00 89.88 202 TYR A C 1
ATOM 1605 O O . TYR A 1 202 ? 2.884 4.368 -15.587 1.00 89.88 202 TYR A O 1
ATOM 1613 N N . ASP A 1 203 ? 4.051 2.939 -14.300 1.00 88.00 203 ASP A N 1
ATOM 1614 C CA . ASP A 1 203 ? 3.064 1.852 -14.331 1.00 88.00 203 ASP A CA 1
ATOM 1615 C C . ASP A 1 203 ? 1.698 2.292 -13.795 1.00 88.00 203 ASP A C 1
ATOM 1617 O O . ASP A 1 203 ? 0.656 1.801 -14.229 1.00 88.00 203 ASP A O 1
ATOM 1621 N N . GLN A 1 204 ? 1.701 3.176 -12.799 1.00 85.75 204 GLN A N 1
ATOM 1622 C CA . GLN A 1 204 ? 0.490 3.703 -12.199 1.00 85.75 204 GLN A CA 1
ATOM 1623 C C . GLN A 1 204 ? -0.243 4.649 -13.149 1.00 85.75 204 GLN A C 1
ATOM 1625 O O . GLN A 1 204 ? -1.461 4.542 -13.259 1.00 85.75 204 GLN A O 1
ATOM 1630 N N . TYR A 1 205 ? 0.478 5.526 -13.851 1.00 87.44 205 TYR A N 1
ATOM 1631 C CA . TYR A 1 205 ? -0.107 6.423 -14.846 1.00 87.44 205 TYR A CA 1
ATOM 1632 C C . TYR A 1 205 ? -0.665 5.661 -16.059 1.00 87.44 205 TYR A C 1
ATOM 1634 O O . TYR A 1 205 ? -1.752 5.982 -16.519 1.00 87.44 205 TYR A O 1
ATOM 1642 N N . GLU A 1 206 ? 0.009 4.603 -16.525 1.00 86.75 206 GLU A N 1
ATOM 1643 C CA . GLU A 1 206 ? -0.468 3.740 -17.627 1.00 86.75 206 GLU A CA 1
ATOM 1644 C C . GLU A 1 206 ? -1.771 2.981 -17.305 1.00 86.75 206 GLU A C 1
ATOM 1646 O O . GLU A 1 206 ? -2.445 2.473 -18.201 1.00 86.75 206 GLU A O 1
ATOM 1651 N N . ARG A 1 207 ? -2.115 2.849 -16.017 1.00 82.19 207 ARG A N 1
ATOM 1652 C CA . ARG A 1 207 ? -3.311 2.133 -15.540 1.00 82.19 207 ARG A CA 1
ATOM 1653 C C . ARG A 1 207 ? -4.456 3.052 -15.115 1.00 82.19 207 ARG A C 1
ATOM 1655 O O . ARG A 1 207 ? -5.507 2.525 -14.745 1.00 82.19 207 ARG A O 1
ATOM 1662 N N . MET A 1 208 ? -4.229 4.367 -15.087 1.00 78.56 208 MET A N 1
ATOM 1663 C CA . MET A 1 208 ? -5.260 5.379 -14.822 1.00 78.56 208 MET A CA 1
ATOM 1664 C C . MET A 1 208 ? -6.169 5.557 -16.035 1.00 78.56 208 MET A C 1
ATOM 1666 O O . MET A 1 208 ? -7.389 5.699 -15.802 1.00 78.56 208 MET A O 1
#

Secondary structure (DSSP, 8-state):
--HHHHHHHHHHHHHHHHHTT-HHHHHHHHHHTT---HHHHHHHHHHHHHS-----------TTSSHHHHHHHHHSTT---S----STTTTS-------SS-----PPPPHHHHHHHHHHHHHHHHHHHHHHHHHHHHHHHHHHHHHHHHHHHHHHHTTS-S--------------HHHHHHHHHHHHHHHHTT-HHHHHHHHHHTT-

Radius of gyration: 37.85 Å; chains: 1; bounding box: 78×41×108 Å

Foldseek 3Di:
DDLVVVLVVLVVVVVVCVVVVVVVVCVVVCVVVVPDHSVVSVVVVVVVVVPPPPDDDDDDDDQLPCRQVVCCVPPVVVDNPDDNDSPPPPPDDDDDDDDPDDDDDDDDDDPVNLVVLVVLLVVLVVQLVVQLVVQLVVLVVVLVVVVVVVVVVVVVVVVDDDDDDDPDDPPPDDDDSVRSSVVSNVVSVVVCVVVVVSVVSNVVSVVD

Organism: NCBI:txid1145115

InterPro domains:
  IPR027094 Mitofusin family [PTHR10465] (5-158)
  IPR027417 P-loop containing nucleoside triphosphate hydrolase [G3DSA:3.40.50.300] (57-194)
  IPR027417 P-loop containing nucleoside triphosphate hydrolase [SSF52540] (39-125)
  IPR045063 Dynamin, N-terminal [PF00350] (57-148)

Sequence (208 aa):
MNAQEIIQKSALIEKTLKEQGLQERARSFMSENSVIKTEELEKTLKEMQDTDRNLKVGIIGRVKAGKSSLLNALIFEGVEVLPKAATPMTASLTVLKYANTLSAEVEFYSPKDIAELKNEHARYEREFNRIVEEEVKKQKEKQSLSNRTKEGLKNLGNRFSRNKNPEAAPKERVLSDEEILEMAKRIAKSELEKDTKLVSSYDQYERM